Protein AF-A0A223KP55-F1 (afdb_monomer)

Foldseek 3Di:
DDPFFLFDPQAFDDDPDDLPPQFWKWKWFAALVQKIWIFTASDQFKTLGIGIDGLPPLVVQQVVVQDVLVDDRDGMHGLCSSCPPCSVVRVLTQIKMWGWDQDPNDTFIDIPQDPDTDDGSSVVSVVSNVSLVVLQVVLCVCCVVVCVLVVLVVLVCQLVVDPDLCVLVVCVVVLVVLVVNSSNSNYPPVSSSVSSSVSPVSNVVSVVSNVVVVD

Structure (mmCIF, N/CA/C/O backbone):
data_AF-A0A223KP55-F1
#
_entry.id   AF-A0A223KP55-F1
#
loop_
_atom_site.group_PDB
_atom_site.id
_atom_site.type_symbol
_atom_site.label_atom_id
_atom_site.label_alt_id
_atom_site.label_comp_id
_atom_site.label_asym_id
_atom_site.label_entity_id
_atom_site.label_seq_id
_atom_site.pdbx_PDB_ins_code
_atom_site.Cartn_x
_atom_site.Cartn_y
_atom_site.Cartn_z
_atom_site.occupancy
_atom_site.B_iso_or_equiv
_atom_site.auth_seq_id
_atom_site.auth_comp_id
_atom_site.auth_asym_id
_atom_site.auth_atom_id
_atom_site.pdbx_PDB_model_num
ATOM 1 N N . MET A 1 1 ? -14.899 -9.233 20.335 1.00 63.09 1 MET A N 1
ATOM 2 C CA . MET A 1 1 ? -14.061 -9.266 19.119 1.00 63.09 1 MET A CA 1
ATOM 3 C C . MET A 1 1 ? -14.943 -8.947 17.923 1.00 63.09 1 MET A C 1
ATOM 5 O O . MET A 1 1 ? -16.023 -9.517 17.844 1.00 63.09 1 MET A O 1
ATOM 9 N N . HIS A 1 2 ? -14.564 -8.004 17.059 1.00 75.00 2 HIS A N 1
ATOM 10 C CA . HIS A 1 2 ? -15.400 -7.651 15.906 1.00 75.00 2 HIS A CA 1
ATOM 11 C C . HIS A 1 2 ? -15.336 -8.768 14.847 1.00 75.00 2 HIS A C 1
ATOM 13 O O . HIS A 1 2 ? -14.230 -9.215 14.544 1.00 75.00 2 HIS A O 1
ATOM 19 N N . PRO A 1 3 ? -16.457 -9.182 14.226 1.00 83.19 3 PRO A N 1
ATOM 20 C CA . PRO A 1 3 ? -16.518 -10.344 13.323 1.00 83.19 3 PRO A CA 1
ATOM 21 C C . PRO A 1 3 ? -15.681 -10.245 12.037 1.00 83.19 3 PRO A C 1
ATOM 23 O O . PRO A 1 3 ? -15.632 -11.198 11.271 1.00 83.19 3 PRO A O 1
ATOM 26 N N . ILE A 1 4 ? -15.049 -9.100 11.770 1.00 90.25 4 ILE A N 1
ATOM 27 C CA . ILE A 1 4 ? -14.245 -8.870 10.556 1.00 90.25 4 ILE A CA 1
ATOM 28 C C . ILE A 1 4 ? -12.750 -8.738 10.857 1.00 90.25 4 ILE A C 1
ATOM 30 O O . ILE A 1 4 ? -11.972 -8.592 9.917 1.00 90.25 4 ILE A O 1
ATOM 34 N N . ASN A 1 5 ? -12.356 -8.737 12.139 1.00 93.12 5 ASN A N 1
ATOM 35 C CA . ASN A 1 5 ? -10.946 -8.736 12.498 1.00 93.12 5 ASN A CA 1
ATOM 36 C C . ASN A 1 5 ? -10.389 -10.144 12.282 1.00 93.12 5 ASN A C 1
ATOM 38 O O . ASN A 1 5 ? -10.830 -11.097 12.920 1.00 93.12 5 ASN A O 1
ATOM 42 N N . LEU A 1 6 ? -9.421 -10.250 11.382 1.00 95.44 6 LEU A N 1
ATOM 43 C CA . LEU A 1 6 ? -8.730 -11.484 11.048 1.00 95.44 6 LEU A CA 1
ATOM 44 C C . LEU A 1 6 ? -7.669 -11.850 12.092 1.00 95.44 6 LEU A C 1
ATOM 46 O O . LEU A 1 6 ? -7.275 -13.007 12.149 1.00 95.44 6 LEU A O 1
ATOM 50 N N . VAL A 1 7 ? -7.217 -10.906 12.927 1.00 95.62 7 VAL A N 1
ATOM 51 C CA . VAL A 1 7 ? -6.293 -11.193 14.039 1.00 95.62 7 VAL A CA 1
ATOM 52 C C . VAL A 1 7 ? -7.045 -11.948 15.121 1.00 95.62 7 VAL A C 1
ATOM 54 O O . VAL A 1 7 ? -7.954 -11.366 15.697 1.00 95.62 7 VAL A O 1
ATOM 57 N N . ASN A 1 8 ?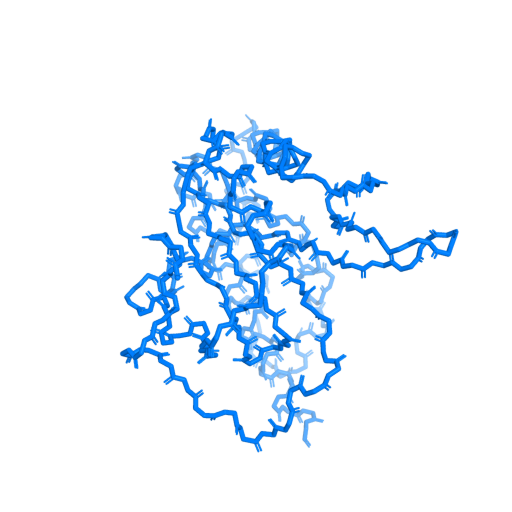 -6.667 -13.189 15.420 1.00 94.19 8 ASN A N 1
ATOM 58 C CA . ASN A 1 8 ? -7.363 -14.077 16.350 1.00 94.19 8 ASN A CA 1
ATOM 59 C C . ASN A 1 8 ? -6.403 -14.993 17.128 1.00 94.19 8 ASN A C 1
ATOM 61 O O . ASN A 1 8 ? -5.188 -14.882 17.000 1.00 94.19 8 ASN A O 1
ATOM 65 N N . GLU A 1 9 ? -6.953 -15.881 17.959 1.00 93.19 9 GLU A N 1
ATOM 66 C CA . GLU A 1 9 ? -6.173 -16.791 18.806 1.00 93.19 9 GLU A CA 1
ATOM 67 C C . GLU A 1 9 ? -5.287 -17.764 18.005 1.00 93.19 9 GLU A C 1
ATOM 69 O O . GLU A 1 9 ? -4.209 -18.128 18.470 1.00 93.19 9 GLU A O 1
ATOM 74 N N . GLU A 1 10 ? -5.690 -18.146 16.790 1.00 94.06 10 GLU A N 1
ATOM 75 C CA . GLU A 1 10 ? -4.948 -19.088 15.938 1.00 94.06 10 GLU A CA 1
ATOM 76 C C . GLU A 1 10 ? -3.716 -18.449 15.283 1.00 94.06 10 GLU A C 1
ATOM 78 O O . GLU A 1 10 ? -2.740 -19.137 14.988 1.00 94.06 10 GLU A O 1
ATOM 83 N N . ASN A 1 11 ? -3.755 -17.135 15.045 1.00 95.00 11 ASN A N 1
ATOM 84 C CA . ASN A 1 11 ? -2.673 -16.384 14.401 1.00 95.00 11 ASN A CA 1
ATOM 85 C C . ASN A 1 11 ? -2.029 -15.335 15.315 1.00 95.00 11 ASN A C 1
ATOM 87 O O . ASN A 1 11 ? -1.333 -14.438 14.832 1.00 95.00 11 ASN A O 1
ATOM 91 N N . GLN A 1 12 ? -2.252 -15.430 16.625 1.00 95.50 12 GLN A N 1
ATOM 92 C CA . GLN A 1 12 ? -1.602 -14.553 17.588 1.00 95.50 12 GLN A CA 1
ATOM 93 C C . GLN A 1 12 ? -0.108 -14.879 17.723 1.00 95.50 12 GLN A C 1
ATOM 95 O O . GLN A 1 12 ? 0.325 -16.028 17.618 1.00 95.50 12 GLN A O 1
ATOM 100 N N . VAL A 1 13 ? 0.679 -13.860 18.053 1.00 95.31 13 VAL A N 1
ATOM 101 C CA . VAL A 1 13 ? 2.087 -13.988 18.432 1.00 95.31 13 VAL A CA 1
ATOM 102 C C . VAL A 1 13 ? 2.335 -13.392 19.800 1.00 95.31 13 VAL A C 1
ATOM 104 O O . VAL A 1 13 ? 1.720 -12.402 20.190 1.00 95.31 13 VAL A O 1
ATOM 107 N N . THR A 1 14 ? 3.327 -13.938 20.494 1.00 94.19 14 THR A N 1
ATOM 108 C CA . THR A 1 14 ? 3.912 -13.294 21.668 1.00 94.19 14 THR A CA 1
ATOM 109 C C . THR A 1 14 ? 4.984 -12.297 21.215 1.00 94.19 14 THR A C 1
ATOM 111 O O . THR A 1 14 ? 5.955 -12.707 20.571 1.00 94.19 14 THR A O 1
ATOM 114 N N . PRO A 1 15 ? 4.847 -10.994 21.522 1.00 93.38 15 PRO A N 1
ATOM 115 C CA . PRO A 1 15 ? 5.885 -10.019 21.221 1.00 93.38 15 PRO A CA 1
ATOM 116 C C . PRO A 1 15 ? 7.198 -10.350 21.936 1.00 93.38 15 PRO A C 1
ATOM 118 O O . PRO A 1 15 ? 7.194 -10.723 23.107 1.00 93.38 15 PRO A O 1
ATOM 121 N N . ASN A 1 16 ? 8.331 -10.176 21.254 1.00 93.38 16 ASN A N 1
ATOM 122 C CA . ASN A 1 16 ? 9.657 -10.375 21.853 1.00 93.38 16 ASN A CA 1
ATOM 123 C C . ASN A 1 16 ? 10.187 -9.120 22.576 1.00 93.38 16 ASN A C 1
ATOM 125 O O . ASN A 1 16 ? 11.274 -9.149 23.148 1.00 93.38 16 ASN A O 1
ATOM 129 N N . TYR A 1 17 ? 9.424 -8.026 22.561 1.00 92.31 17 TYR A N 1
ATOM 130 C CA . TYR A 1 17 ? 9.665 -6.805 23.324 1.00 92.31 17 TYR A CA 1
ATOM 131 C C . TYR A 1 17 ? 8.340 -6.177 23.768 1.00 92.31 17 TYR A C 1
ATOM 133 O O . TYR A 1 17 ? 7.272 -6.494 23.243 1.00 92.31 17 TYR A O 1
ATOM 141 N N . ARG A 1 18 ? 8.404 -5.264 24.745 1.00 90.06 18 ARG A N 1
ATOM 142 C CA . ARG A 1 18 ? 7.220 -4.559 25.255 1.00 90.06 18 ARG A CA 1
ATOM 143 C C . ARG A 1 18 ? 6.633 -3.627 24.195 1.00 90.06 18 ARG A C 1
ATOM 145 O O . ARG A 1 18 ? 7.360 -2.864 23.561 1.00 90.06 18 ARG A O 1
ATOM 152 N N . LEU A 1 19 ? 5.312 -3.669 24.044 1.00 87.62 19 LEU A N 1
ATOM 153 C CA . LEU A 1 19 ? 4.552 -2.812 23.123 1.00 87.62 19 LEU A CA 1
ATOM 154 C C . LEU A 1 19 ? 3.891 -1.620 23.829 1.00 87.62 19 LEU A C 1
ATOM 156 O O . LEU A 1 19 ? 3.112 -0.889 23.218 1.00 87.62 19 LEU A O 1
ATOM 160 N N . ASP A 1 20 ? 4.205 -1.422 25.108 1.00 80.19 20 ASP A N 1
ATOM 161 C CA . ASP A 1 20 ? 3.615 -0.378 25.938 1.00 80.19 20 ASP A CA 1
ATOM 162 C C . ASP A 1 20 ? 3.884 1.016 25.351 1.00 80.19 20 ASP A C 1
ATOM 164 O O . ASP A 1 20 ? 5.005 1.342 24.960 1.00 80.19 20 ASP A O 1
ATOM 168 N N . GLY A 1 21 ? 2.840 1.846 25.289 1.00 73.69 21 GLY A N 1
ATOM 169 C CA . GLY A 1 21 ? 2.937 3.232 24.823 1.00 73.69 21 GLY A CA 1
ATOM 170 C C . GLY A 1 21 ? 3.068 3.414 23.308 1.00 73.69 21 GLY A C 1
ATOM 171 O O . GLY A 1 21 ? 3.179 4.553 22.858 1.00 73.69 21 GLY A O 1
ATOM 172 N N . LYS A 1 22 ? 3.033 2.342 22.503 1.00 81.38 22 LYS A N 1
ATOM 173 C CA . LYS A 1 22 ? 3.011 2.480 21.041 1.00 81.38 22 LYS A CA 1
ATOM 174 C C . LYS A 1 22 ? 1.651 2.978 20.566 1.00 81.38 22 LYS A C 1
ATOM 176 O O . LYS A 1 22 ? 0.621 2.357 20.830 1.00 81.38 22 LYS A O 1
ATOM 181 N N . GLU A 1 23 ? 1.656 4.092 19.841 1.00 85.31 23 GLU A N 1
ATOM 182 C CA . GLU A 1 23 ? 0.458 4.584 19.171 1.00 85.31 23 GLU A CA 1
ATOM 183 C C . GLU A 1 23 ? 0.187 3.777 17.903 1.00 85.31 23 GLU A C 1
ATOM 185 O O . GLU A 1 23 ? 1.070 3.557 17.073 1.00 85.31 23 GLU A O 1
ATOM 190 N N . MET A 1 24 ? -1.063 3.351 17.749 1.00 91.06 24 MET A N 1
ATOM 191 C CA . MET A 1 24 ? -1.502 2.642 16.560 1.00 91.06 24 MET A CA 1
ATOM 192 C C . MET A 1 24 ? -1.553 3.580 15.350 1.00 91.06 24 MET A C 1
ATOM 194 O O . MET A 1 24 ? -2.047 4.708 15.426 1.00 91.06 24 MET A O 1
ATOM 198 N N . TYR A 1 25 ? -1.104 3.071 14.211 1.00 93.94 25 TYR A N 1
ATOM 199 C CA . TYR A 1 25 ? -1.309 3.666 12.895 1.00 93.94 25 TYR A CA 1
ATOM 200 C C . TYR A 1 25 ? -1.955 2.634 11.970 1.00 93.94 25 TYR A C 1
ATOM 202 O O . TYR A 1 25 ? -1.969 1.440 12.270 1.00 93.94 25 TYR A O 1
ATOM 210 N N . PHE A 1 26 ? -2.486 3.080 10.837 1.00 95.88 26 PHE A N 1
ATOM 211 C CA . PHE A 1 26 ? -3.079 2.199 9.842 1.00 95.88 26 PHE A CA 1
ATOM 212 C C . PHE A 1 26 ? -2.281 2.223 8.550 1.00 95.88 26 PHE A C 1
ATOM 214 O O . PHE A 1 26 ? -2.041 3.294 7.995 1.00 95.88 26 PHE A O 1
ATOM 221 N N . ASP A 1 27 ? -1.923 1.046 8.051 1.00 97.62 27 ASP A N 1
ATOM 222 C CA . ASP A 1 27 ? -1.574 0.875 6.643 1.00 97.62 27 ASP A CA 1
ATOM 223 C C . ASP A 1 27 ? -2.833 0.382 5.923 1.00 97.62 27 ASP A C 1
ATOM 225 O O . ASP A 1 27 ? -3.398 -0.655 6.282 1.00 97.62 27 ASP A O 1
ATOM 229 N N . VAL A 1 28 ? -3.292 1.146 4.932 1.00 98.06 28 VAL A N 1
ATOM 230 C CA . VAL A 1 28 ? -4.501 0.846 4.164 1.00 98.06 28 VAL A CA 1
ATOM 231 C C . VAL A 1 28 ? -4.105 0.510 2.735 1.00 98.06 28 VAL A C 1
ATOM 233 O O . VAL A 1 28 ? -3.653 1.370 1.980 1.00 98.06 28 VAL A O 1
ATOM 236 N N . TYR A 1 29 ? -4.260 -0.760 2.381 1.00 98.56 29 TYR A N 1
ATOM 237 C CA . TYR A 1 29 ? -3.960 -1.301 1.064 1.00 98.56 29 TYR A CA 1
ATOM 238 C C . TYR A 1 29 ? -5.231 -1.327 0.222 1.00 98.56 29 TYR A C 1
ATOM 240 O O . TYR A 1 29 ? -6.269 -1.779 0.697 1.00 98.56 29 TYR A O 1
ATOM 248 N N . VAL A 1 30 ? -5.147 -0.893 -1.030 1.00 98.38 30 VAL A N 1
ATOM 249 C CA . VAL A 1 30 ? -6.253 -0.874 -1.988 1.00 98.38 30 VAL A CA 1
ATOM 250 C C . VAL A 1 30 ? -5.863 -1.610 -3.269 1.00 98.38 30 VAL A C 1
ATOM 252 O O . VAL A 1 30 ? -4.802 -1.363 -3.856 1.00 98.38 30 VAL A O 1
ATOM 255 N N . SER A 1 31 ? -6.716 -2.543 -3.685 1.00 98.19 31 SER A N 1
ATOM 256 C CA . SER A 1 31 ? -6.506 -3.385 -4.864 1.00 98.19 31 SER A CA 1
ATOM 257 C C . SER A 1 31 ? -7.067 -2.728 -6.135 1.00 98.19 31 SER A C 1
ATOM 259 O O . SER A 1 31 ? -7.976 -1.893 -6.052 1.00 98.19 31 SER A O 1
ATOM 261 N N . PRO A 1 32 ? -6.583 -3.095 -7.339 1.00 97.25 32 PRO A N 1
ATOM 262 C CA . PRO A 1 32 ? -7.200 -2.657 -8.596 1.00 97.25 32 PRO A CA 1
ATOM 263 C C . PRO A 1 32 ? -8.677 -3.078 -8.701 1.00 97.25 32 PRO A C 1
ATOM 265 O O . PRO A 1 32 ? -9.473 -2.352 -9.304 1.00 97.25 32 PRO A O 1
ATOM 268 N N . ASP A 1 33 ? -9.039 -4.184 -8.049 1.00 97.12 33 ASP A N 1
ATOM 269 C CA . ASP A 1 33 ? -10.375 -4.786 -8.014 1.00 97.12 33 ASP A CA 1
ATOM 270 C C . ASP A 1 33 ? -11.268 -4.220 -6.894 1.00 97.12 33 ASP A C 1
ATOM 272 O O . ASP A 1 33 ? -12.358 -4.728 -6.637 1.00 97.12 33 ASP A O 1
ATOM 276 N N . LYS A 1 34 ? -10.855 -3.091 -6.293 1.00 97.81 34 LYS A N 1
ATOM 277 C CA . LYS A 1 34 ? -11.599 -2.321 -5.278 1.00 97.81 34 LYS A CA 1
ATOM 278 C C . LYS A 1 34 ? -11.698 -3.016 -3.923 1.00 97.81 34 LYS A C 1
ATOM 280 O O . LYS A 1 34 ? -12.561 -2.652 -3.122 1.00 97.81 34 LYS A O 1
ATOM 285 N N . GLU A 1 35 ? -10.830 -3.972 -3.637 1.00 98.31 35 GLU A N 1
ATOM 286 C CA . GLU A 1 35 ? -10.683 -4.508 -2.288 1.00 98.31 35 GLU A CA 1
ATOM 287 C C . GLU A 1 35 ? -9.843 -3.564 -1.432 1.00 98.31 35 GLU A C 1
ATOM 289 O O . GLU A 1 35 ? -9.008 -2.808 -1.936 1.00 98.31 35 GLU A O 1
ATOM 294 N N . VAL A 1 36 ? -10.089 -3.596 -0.126 1.00 98.31 36 VAL A N 1
ATOM 295 C CA . VAL A 1 36 ? -9.365 -2.801 0.866 1.00 98.31 36 VAL A CA 1
ATOM 296 C C . VAL A 1 36 ? -8.901 -3.725 1.971 1.00 98.31 36 VAL A C 1
ATOM 298 O O . VAL A 1 36 ? -9.722 -4.419 2.560 1.00 98.31 36 VAL A O 1
ATOM 301 N N . CYS A 1 37 ? -7.612 -3.698 2.293 1.00 98.44 37 CYS A N 1
ATOM 302 C CA . CYS A 1 37 ? -7.068 -4.338 3.482 1.00 98.44 37 CYS A CA 1
ATOM 303 C C . CYS A 1 37 ? -6.587 -3.258 4.453 1.00 98.44 37 CYS A C 1
ATOM 305 O O . CYS A 1 37 ? -5.704 -2.465 4.127 1.00 98.44 37 CYS A O 1
ATOM 307 N N . VAL A 1 38 ? -7.183 -3.218 5.644 1.00 97.94 38 VAL A N 1
ATOM 308 C CA . VAL A 1 38 ? -6.800 -2.293 6.719 1.00 97.94 38 VAL A CA 1
ATOM 309 C C . VAL A 1 38 ? -5.976 -3.054 7.743 1.00 97.94 38 VAL A C 1
ATOM 311 O O . VAL A 1 38 ? -6.472 -4.008 8.345 1.00 97.94 38 VAL A O 1
ATOM 314 N N . LEU A 1 39 ? -4.740 -2.610 7.970 1.00 97.62 39 LEU A N 1
ATOM 315 C CA . LEU A 1 39 ? -3.871 -3.121 9.026 1.00 97.62 39 LEU A CA 1
ATOM 316 C C . LEU A 1 39 ? -3.725 -2.070 10.126 1.00 97.62 39 LEU A C 1
ATOM 318 O O . LEU A 1 39 ? -3.143 -1.019 9.879 1.00 97.62 39 LEU A O 1
ATOM 322 N N . GLY A 1 40 ? -4.212 -2.355 11.335 1.00 95.88 40 GLY A N 1
ATOM 323 C CA . GLY A 1 40 ? -3.963 -1.535 12.526 1.00 95.88 40 GLY A CA 1
ATOM 324 C C . GLY A 1 40 ? -2.667 -1.977 13.194 1.00 95.88 40 GLY A C 1
ATOM 325 O O . GLY A 1 40 ? -2.632 -2.998 13.885 1.00 95.88 40 GLY A O 1
ATOM 326 N N . LYS A 1 41 ? -1.589 -1.239 12.940 1.00 95.62 41 LYS A N 1
ATOM 327 C CA . LYS A 1 41 ? -0.214 -1.595 13.298 1.00 95.62 41 LYS A CA 1
ATOM 328 C C . LYS A 1 41 ? 0.261 -0.819 14.520 1.00 95.62 41 LYS A C 1
ATOM 330 O O . LYS A 1 41 ? -0.035 0.364 14.662 1.00 95.62 41 LYS A O 1
ATOM 335 N N . LEU A 1 42 ? 1.036 -1.485 15.373 1.00 93.69 42 LEU A N 1
ATOM 336 C CA . LEU A 1 42 ? 1.720 -0.864 16.514 1.00 93.69 42 LEU A CA 1
ATOM 337 C C . LEU A 1 42 ? 3.149 -0.443 16.144 1.00 93.69 42 LEU A C 1
ATOM 339 O O . LEU A 1 42 ? 3.663 0.554 16.640 1.00 93.69 42 LEU A O 1
ATOM 343 N N . ASP A 1 43 ? 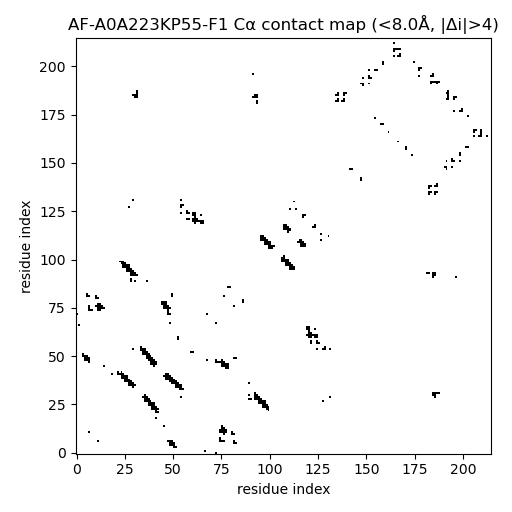3.798 -1.195 15.255 1.00 92.62 43 ASP A N 1
ATOM 344 C CA . ASP A 1 43 ? 5.124 -0.906 14.704 1.00 92.62 43 ASP A CA 1
ATOM 345 C C . ASP A 1 43 ? 5.327 -1.664 13.380 1.00 92.62 43 ASP A C 1
ATOM 347 O O . ASP A 1 43 ? 4.360 -1.991 12.693 1.00 92.62 43 ASP A O 1
ATOM 351 N N . THR A 1 44 ? 6.572 -1.888 12.954 1.00 90.62 44 THR A N 1
ATOM 352 C CA . THR A 1 44 ? 6.888 -2.613 11.716 1.00 90.62 44 THR A CA 1
ATOM 353 C C . THR A 1 44 ? 6.592 -4.110 11.784 1.00 90.62 44 THR A C 1
ATOM 355 O O . THR A 1 44 ? 6.351 -4.707 10.737 1.00 90.62 44 THR A O 1
ATOM 358 N N . ASN A 1 45 ? 6.592 -4.702 12.978 1.00 93.94 45 ASN A N 1
ATOM 359 C CA . ASN A 1 45 ? 6.550 -6.144 13.217 1.00 93.94 45 ASN A CA 1
ATOM 360 C C . ASN A 1 45 ? 5.183 -6.607 13.728 1.00 93.94 45 ASN A C 1
ATOM 362 O O . ASN A 1 45 ? 4.774 -7.727 13.429 1.00 93.94 45 ASN A O 1
ATOM 366 N N . TYR A 1 46 ? 4.495 -5.759 14.492 1.00 95.62 46 TYR A N 1
ATOM 367 C CA . TYR A 1 46 ? 3.293 -6.124 15.225 1.00 95.62 46 TYR A CA 1
ATOM 368 C C . TYR A 1 46 ? 2.075 -5.303 14.809 1.00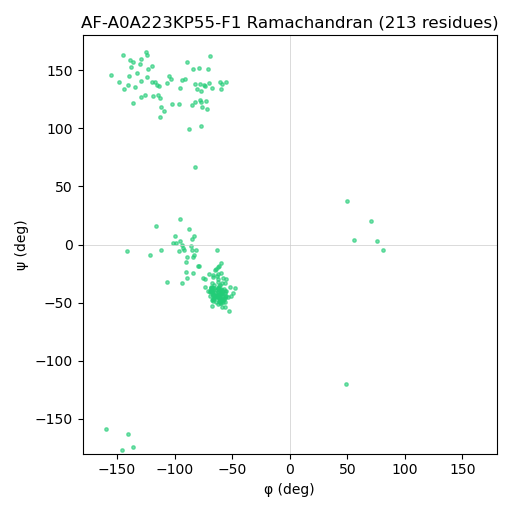 95.62 46 TYR A C 1
ATOM 370 O O . TYR A 1 46 ? 2.131 -4.085 14.607 1.00 95.62 46 TYR A O 1
ATOM 378 N N . LEU A 1 47 ? 0.947 -5.999 14.721 1.00 96.25 47 LEU A N 1
ATOM 379 C CA . LEU A 1 47 ? -0.369 -5.443 14.441 1.00 96.25 47 LEU A CA 1
ATOM 380 C C . LEU A 1 47 ? -1.414 -6.053 15.368 1.00 96.25 47 LEU A C 1
ATOM 382 O O . LEU A 1 47 ? -1.229 -7.147 15.896 1.00 96.25 47 LEU A O 1
ATOM 386 N N . VAL A 1 48 ? -2.515 -5.337 15.549 1.00 95.00 48 VAL A N 1
ATOM 387 C CA . VAL A 1 48 ? -3.646 -5.751 16.396 1.00 95.00 48 VAL A CA 1
ATOM 388 C C . VAL A 1 48 ? -4.957 -5.841 15.622 1.00 95.00 48 VAL A C 1
ATOM 390 O O . VAL A 1 48 ? -5.965 -6.339 16.126 1.00 95.00 48 VAL A O 1
ATOM 393 N N . TRP A 1 49 ? -4.941 -5.371 14.376 1.00 96.25 49 TRP A N 1
ATOM 394 C CA . TRP A 1 49 ? -6.088 -5.410 13.494 1.00 96.25 49 TRP A CA 1
ATOM 395 C C . TRP A 1 49 ? -5.684 -5.759 12.070 1.00 96.25 49 TRP A C 1
ATOM 397 O O . TRP A 1 49 ? -4.721 -5.206 11.536 1.00 96.25 49 TRP A O 1
ATOM 407 N N . CYS A 1 50 ? -6.470 -6.625 11.444 1.00 97.25 50 CYS A N 1
ATOM 408 C CA . CYS A 1 50 ? -6.436 -6.885 10.016 1.00 97.25 50 CYS A CA 1
ATOM 409 C C . CYS A 1 50 ? -7.863 -7.149 9.545 1.00 97.25 50 CYS A C 1
ATOM 411 O O . CYS A 1 50 ? -8.591 -7.905 10.179 1.00 97.25 50 CYS A O 1
ATOM 413 N N . SER A 1 51 ? -8.280 -6.546 8.442 1.00 97.00 51 SER A N 1
ATOM 414 C CA . SER A 1 51 ? -9.612 -6.781 7.883 1.00 97.00 51 SER A CA 1
ATOM 415 C C . SER A 1 51 ? -9.623 -6.491 6.398 1.00 97.00 51 SER A C 1
ATOM 417 O O . SER A 1 51 ? -8.978 -5.532 5.971 1.00 97.00 51 SER A O 1
ATOM 419 N N . ILE A 1 52 ? -10.420 -7.254 5.652 1.00 97.25 52 ILE A N 1
ATOM 420 C CA . ILE A 1 52 ? -10.582 -7.081 4.210 1.00 97.25 52 ILE A CA 1
ATOM 421 C C . ILE A 1 52 ? -12.041 -6.747 3.887 1.00 97.25 52 ILE A C 1
ATOM 423 O O . ILE A 1 52 ? -12.981 -7.410 4.340 1.00 97.25 52 ILE A O 1
ATOM 427 N N . THR A 1 53 ? -12.230 -5.664 3.145 1.00 97.25 53 THR A N 1
ATOM 428 C CA . THR A 1 53 ? -13.523 -5.106 2.735 1.00 97.25 53 THR A CA 1
ATOM 429 C C . THR A 1 53 ? -13.432 -4.612 1.287 1.00 97.25 53 THR A C 1
ATOM 431 O O . THR A 1 53 ? -12.525 -4.993 0.550 1.00 97.25 53 THR A O 1
ATOM 434 N N . THR A 1 54 ? -14.374 -3.770 0.854 1.00 97.50 54 THR A N 1
ATOM 435 C CA . THR A 1 54 ? -14.321 -3.113 -0.457 1.00 97.50 54 THR A CA 1
ATOM 436 C C . THR A 1 54 ? -14.289 -1.595 -0.301 1.00 97.50 54 THR A C 1
ATOM 438 O O . THR A 1 54 ? -14.796 -1.050 0.683 1.00 97.50 54 THR A O 1
ATOM 441 N N . VAL A 1 55 ? -13.718 -0.894 -1.284 1.00 97.12 55 VAL A N 1
ATOM 442 C CA . VAL A 1 55 ? -13.564 0.573 -1.301 1.00 97.12 55 VAL A CA 1
ATOM 443 C C . VAL A 1 55 ? -14.914 1.269 -1.120 1.00 97.12 55 VAL A C 1
ATOM 445 O O . VAL A 1 55 ? -15.030 2.253 -0.391 1.00 97.12 55 VAL A O 1
ATOM 448 N N . PHE A 1 56 ? -15.954 0.736 -1.760 1.00 95.94 56 PHE A N 1
ATOM 449 C CA . PHE A 1 56 ? -17.269 1.370 -1.828 1.00 95.94 56 PHE A CA 1
ATOM 450 C C . PHE A 1 56 ? -18.242 0.917 -0.732 1.00 95.94 56 PHE A C 1
ATOM 452 O O . PHE A 1 56 ? -19.346 1.451 -0.651 1.00 95.94 56 PHE A O 1
ATOM 459 N N . ASP A 1 57 ? -17.834 0.014 0.165 1.00 96.25 57 ASP A N 1
ATOM 460 C CA . ASP A 1 57 ? -18.612 -0.323 1.361 1.00 96.25 57 ASP A CA 1
ATOM 461 C C . ASP A 1 57 ? -18.360 0.699 2.484 1.00 96.25 57 ASP A C 1
ATOM 463 O O . ASP A 1 57 ? -17.747 0.420 3.518 1.00 96.25 57 ASP A O 1
ATOM 467 N N . ALA A 1 58 ? -18.814 1.935 2.247 1.00 94.50 58 ALA A N 1
ATOM 468 C CA . ALA A 1 58 ? -18.590 3.071 3.142 1.00 94.50 58 ALA A CA 1
ATOM 469 C C . ALA A 1 58 ? -19.088 2.796 4.565 1.00 94.50 58 ALA A C 1
ATOM 471 O O . ALA A 1 58 ? -18.431 3.161 5.536 1.00 94.50 58 ALA A O 1
ATOM 472 N N . LYS A 1 59 ? -20.244 2.130 4.687 1.00 95.69 59 LYS A N 1
ATOM 473 C CA . LYS A 1 59 ? -20.873 1.834 5.975 1.00 95.69 59 LYS A CA 1
ATOM 474 C C . LYS A 1 59 ? -20.036 0.844 6.780 1.00 95.69 59 LYS A C 1
ATOM 476 O O . LYS A 1 59 ? -19.777 1.094 7.956 1.00 95.69 59 LYS A O 1
ATOM 481 N N . LYS A 1 60 ? -19.590 -0.254 6.158 1.00 95.25 60 LYS A N 1
ATOM 482 C CA . LYS A 1 60 ? -18.741 -1.245 6.829 1.00 95.25 60 LYS A CA 1
ATOM 483 C C . LYS A 1 60 ? -17.396 -0.643 7.212 1.00 95.25 60 LYS A C 1
ATOM 485 O O . LYS A 1 60 ? -16.988 -0.792 8.361 1.00 95.25 60 LYS A O 1
ATOM 490 N N . ASN A 1 61 ? -16.760 0.091 6.295 1.00 95.81 61 ASN A N 1
ATOM 491 C CA . ASN A 1 61 ? -15.487 0.766 6.553 1.00 95.81 61 ASN A CA 1
ATOM 492 C C . ASN A 1 61 ? -15.613 1.783 7.694 1.00 95.81 61 ASN A C 1
ATOM 494 O O . ASN A 1 61 ? -14.767 1.796 8.581 1.00 95.81 61 ASN A O 1
ATOM 498 N N . ALA A 1 62 ? -16.689 2.573 7.735 1.00 95.50 62 ALA A N 1
ATOM 499 C CA . ALA A 1 62 ? -16.919 3.513 8.826 1.00 95.50 62 ALA A CA 1
ATOM 500 C C . ALA A 1 62 ? -17.068 2.799 10.174 1.00 95.50 62 ALA A C 1
ATOM 502 O O . ALA A 1 62 ? -16.313 3.087 11.097 1.00 95.50 62 ALA A O 1
ATOM 503 N N . SER A 1 63 ? -17.950 1.793 10.248 1.00 94.00 63 SER A N 1
ATOM 504 C CA . SER A 1 63 ? -18.166 1.034 11.489 1.00 94.00 63 SER A CA 1
ATOM 505 C C . SER A 1 63 ? -16.897 0.353 12.005 1.00 94.00 63 SER A C 1
ATOM 507 O O . SER A 1 63 ? -16.686 0.250 13.210 1.00 94.00 63 SER A O 1
ATOM 509 N N . LEU A 1 64 ? -16.032 -0.082 11.085 1.00 93.56 64 LEU A N 1
ATOM 510 C CA . LEU A 1 64 ? -14.744 -0.680 11.393 1.00 93.56 64 LEU A CA 1
ATOM 511 C C . LEU A 1 64 ? -13.821 0.327 12.076 1.00 93.56 64 LEU A C 1
ATOM 513 O O . LEU A 1 64 ? -13.257 0.009 13.116 1.00 93.56 64 LEU A O 1
ATOM 517 N N . PHE A 1 65 ? -13.673 1.533 11.526 1.00 93.62 65 PHE A N 1
ATOM 518 C CA . PHE A 1 65 ? -12.790 2.534 12.122 1.00 93.62 65 PHE A CA 1
ATOM 519 C C . PHE A 1 65 ? -13.332 3.052 13.449 1.00 93.62 65 PHE A C 1
ATOM 521 O O . PHE A 1 65 ? -12.553 3.155 14.392 1.00 93.62 65 PHE A O 1
ATOM 528 N N . ASP A 1 66 ? -14.644 3.289 13.550 1.00 92.81 66 ASP A N 1
ATOM 529 C CA . ASP A 1 66 ? -15.284 3.650 14.821 1.00 92.81 66 ASP A CA 1
ATOM 530 C C . ASP A 1 66 ? -14.993 2.580 15.887 1.00 92.81 66 ASP A C 1
ATOM 532 O O . ASP A 1 66 ? -14.522 2.887 16.981 1.00 92.81 66 ASP A O 1
ATOM 536 N N . PHE A 1 67 ? -15.141 1.296 15.535 1.00 91.62 67 PHE A N 1
ATOM 537 C CA . PHE A 1 67 ? -14.808 0.205 16.447 1.00 91.62 67 PHE A CA 1
ATOM 538 C C . PHE A 1 67 ? -13.332 0.223 16.864 1.00 91.62 67 PHE A C 1
ATOM 540 O O . PHE A 1 67 ? -13.038 0.134 18.054 1.00 91.62 67 PHE A O 1
ATOM 547 N N . ILE A 1 68 ? -12.395 0.314 15.917 1.00 90.81 68 ILE A N 1
ATOM 548 C CA . ILE A 1 68 ? -10.959 0.221 16.224 1.00 90.81 68 ILE A CA 1
ATOM 549 C C . ILE A 1 68 ? -10.477 1.403 17.076 1.00 90.81 68 ILE A C 1
ATOM 551 O O . ILE A 1 68 ? -9.596 1.230 17.916 1.00 90.81 68 ILE A O 1
ATOM 555 N N . ILE A 1 69 ? -11.029 2.599 16.864 1.00 86.69 69 ILE A N 1
ATOM 556 C CA . ILE A 1 69 ? -10.641 3.804 17.607 1.00 86.69 69 ILE A CA 1
ATOM 557 C C . ILE A 1 69 ? -11.088 3.714 19.068 1.00 86.69 69 ILE A C 1
ATOM 559 O O . ILE A 1 69 ? -10.320 4.086 19.958 1.00 86.69 69 ILE A O 1
ATOM 563 N N . ASP A 1 70 ? -12.285 3.179 19.308 1.00 84.19 70 ASP A N 1
ATOM 564 C CA . ASP A 1 70 ? -12.897 3.147 20.639 1.00 84.19 70 ASP A CA 1
ATOM 565 C C . ASP A 1 70 ? -12.545 1.891 21.449 1.00 84.19 70 ASP A C 1
ATOM 567 O O . ASP A 1 70 ? -12.747 1.851 22.665 1.00 84.19 70 ASP A O 1
ATOM 571 N N . ASN A 1 71 ? -12.012 0.846 20.806 1.00 82.25 71 ASN A N 1
ATOM 572 C CA . ASN A 1 71 ? -11.791 -0.449 21.444 1.00 82.25 71 ASN A CA 1
ATOM 573 C C . ASN A 1 71 ? -10.313 -0.831 21.514 1.00 82.25 71 ASN A C 1
ATOM 575 O O . ASN A 1 71 ? -9.550 -0.721 20.555 1.00 82.25 71 ASN A O 1
ATOM 579 N N . LYS A 1 72 ? -9.920 -1.410 22.653 1.00 79.12 72 LYS A N 1
ATOM 580 C CA . LYS A 1 72 ? -8.627 -2.087 22.776 1.00 79.12 72 LYS A CA 1
ATOM 581 C C . LYS A 1 72 ? -8.706 -3.461 22.118 1.00 79.12 72 LYS A C 1
ATOM 583 O O . LYS A 1 72 ? -9.547 -4.284 22.474 1.00 79.12 72 LYS A O 1
ATOM 588 N N . CYS A 1 73 ? -7.806 -3.715 21.178 1.00 82.06 73 CYS A N 1
ATOM 589 C CA . CYS A 1 73 ? -7.652 -5.029 20.566 1.00 82.06 73 CYS A CA 1
ATOM 590 C C . CYS A 1 73 ? -6.821 -5.942 21.481 1.00 82.06 73 CYS A C 1
ATOM 592 O O . CYS A 1 73 ? -5.807 -5.520 22.032 1.00 82.06 73 CYS A O 1
ATOM 594 N N . SER A 1 74 ? -7.285 -7.178 21.672 1.00 81.69 74 SER A N 1
ATOM 595 C CA . SER A 1 74 ? -6.751 -8.107 22.682 1.00 81.69 74 SER A CA 1
ATOM 596 C C . SER A 1 74 ? -5.597 -8.967 22.172 1.00 81.69 74 SER A C 1
ATOM 598 O O . SER A 1 74 ? -4.741 -9.371 22.951 1.00 81.69 74 SER A O 1
ATOM 600 N N . PHE A 1 75 ? -5.586 -9.251 20.871 1.00 91.81 75 PHE A N 1
ATOM 601 C CA . PHE A 1 75 ? -4.603 -10.113 20.230 1.00 91.81 75 PHE A CA 1
ATOM 602 C C . PHE A 1 75 ? -3.598 -9.284 19.435 1.00 91.81 75 PHE A C 1
ATOM 604 O O . PHE A 1 75 ? -3.947 -8.266 18.834 1.00 91.81 75 PHE A O 1
ATOM 611 N N . VAL A 1 76 ? -2.354 -9.756 19.419 1.00 94.44 76 VAL A N 1
ATOM 612 C CA . VAL A 1 76 ? -1.266 -9.207 18.609 1.00 94.44 76 VAL A CA 1
ATOM 613 C C . VAL A 1 76 ? -0.853 -10.274 17.604 1.00 94.44 76 VAL A C 1
ATOM 615 O O . VAL A 1 76 ? -0.724 -11.436 17.967 1.00 94.44 76 VAL A O 1
ATOM 618 N N . SER A 1 77 ? -0.627 -9.887 16.355 1.00 96.81 77 SER A N 1
ATOM 619 C CA . SER A 1 77 ? -0.113 -10.750 15.287 1.00 96.81 77 SER A CA 1
ATOM 620 C C . SER A 1 77 ? 0.961 -10.007 14.480 1.00 96.81 77 SER A C 1
ATOM 622 O O . SER A 1 77 ? 1.360 -8.891 14.823 1.00 96.81 77 SER A O 1
ATOM 624 N N . ASN A 1 78 ? 1.439 -10.622 13.403 1.00 96.50 78 ASN A N 1
ATOM 625 C CA . ASN A 1 78 ? 2.255 -9.992 12.370 1.00 96.50 78 ASN A CA 1
ATOM 626 C C . ASN A 1 78 ? 1.596 -10.172 10.994 1.00 96.50 78 ASN A C 1
ATOM 628 O O . ASN A 1 78 ? 0.726 -11.024 10.814 1.00 96.50 78 ASN A O 1
ATOM 632 N N . GLU A 1 79 ? 2.016 -9.371 10.009 1.00 96.75 79 GLU A N 1
ATOM 633 C CA . GLU A 1 79 ? 1.391 -9.360 8.677 1.00 96.75 79 GLU A CA 1
ATOM 634 C C . GLU A 1 79 ? 1.372 -10.742 8.009 1.00 96.75 79 GLU A C 1
ATOM 636 O O . GLU A 1 79 ? 0.368 -11.121 7.413 1.00 9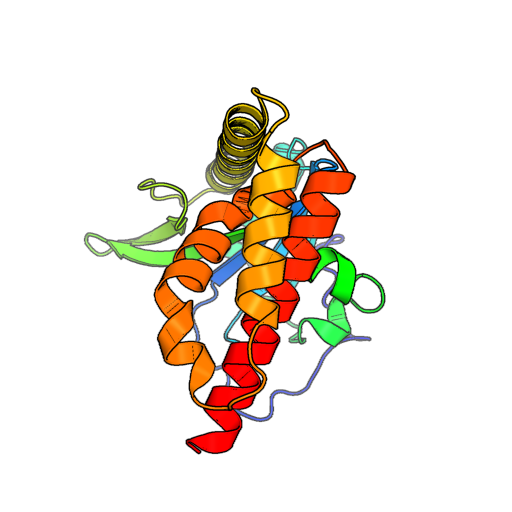6.75 79 GLU A O 1
ATOM 641 N N . HIS A 1 80 ? 2.468 -11.499 8.111 1.00 96.19 80 HIS A N 1
ATOM 642 C CA . HIS A 1 80 ? 2.595 -12.799 7.456 1.00 96.19 80 HIS A CA 1
ATOM 643 C C . HIS A 1 80 ? 1.628 -13.829 8.051 1.00 96.19 80 HIS A C 1
ATOM 645 O O . HIS A 1 80 ? 0.979 -14.565 7.311 1.00 96.19 80 HIS A O 1
ATOM 651 N N . GLN A 1 81 ? 1.509 -13.875 9.380 1.00 96.44 81 GLN A N 1
ATOM 652 C CA . GLN A 1 81 ? 0.605 -14.809 10.047 1.00 96.44 81 GLN A CA 1
ATOM 653 C C . GLN A 1 81 ? -0.866 -14.474 9.810 1.00 96.44 81 GLN A C 1
ATOM 655 O O . GLN A 1 81 ? -1.639 -15.377 9.502 1.00 96.44 81 GLN A O 1
ATOM 660 N N . VAL A 1 82 ? -1.253 -13.198 9.912 1.00 96.88 82 VAL A N 1
ATOM 661 C CA . VAL A 1 82 ? -2.667 -12.821 9.782 1.00 96.88 82 VAL A CA 1
ATOM 662 C C . VAL A 1 82 ? -3.172 -12.887 8.337 1.00 96.88 82 VAL A C 1
ATOM 664 O O . VAL A 1 82 ? -4.309 -13.286 8.104 1.00 96.88 82 VAL A O 1
ATOM 667 N N . LEU A 1 83 ? -2.340 -12.522 7.353 1.00 97.19 83 LEU A N 1
ATOM 668 C CA . LEU A 1 83 ? -2.736 -12.545 5.939 1.00 97.19 83 LEU A CA 1
ATOM 669 C C . LEU A 1 83 ? -2.572 -13.934 5.311 1.00 97.19 83 LEU A C 1
ATOM 671 O 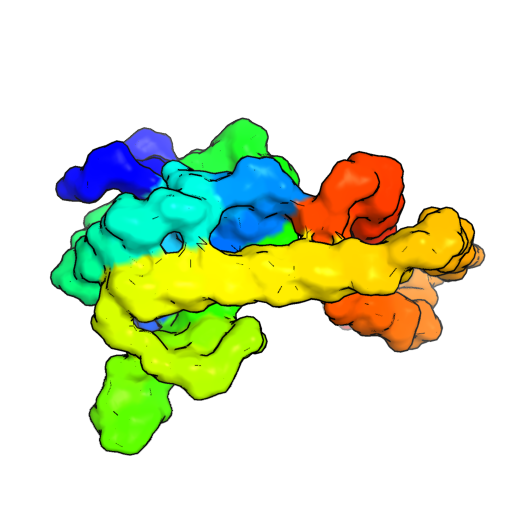O . LEU A 1 83 ? -3.238 -14.246 4.320 1.00 97.19 83 LEU A O 1
ATOM 675 N N . GLY A 1 84 ? -1.681 -14.768 5.855 1.00 96.25 84 GLY A N 1
ATOM 676 C CA . GLY A 1 84 ? -1.425 -16.121 5.372 1.00 96.25 84 GLY A CA 1
ATOM 677 C C . GLY A 1 84 ? -1.210 -16.160 3.857 1.00 96.25 84 GLY A C 1
ATOM 678 O O . GLY A 1 84 ? -0.331 -15.494 3.312 1.00 96.25 84 GLY A O 1
ATOM 679 N N . LYS A 1 85 ? -2.058 -16.913 3.147 1.00 96.00 85 LYS A N 1
ATOM 680 C CA . LYS A 1 85 ? -1.975 -17.074 1.683 1.00 96.00 85 LYS A CA 1
ATOM 681 C C . LYS A 1 85 ? -2.158 -15.766 0.903 1.00 96.00 85 LYS A C 1
ATOM 683 O O . LYS A 1 85 ? -1.644 -15.662 -0.205 1.00 96.00 85 LYS A O 1
ATOM 688 N N . GLN A 1 86 ? -2.854 -14.780 1.470 1.00 96.44 86 GLN A N 1
ATOM 689 C CA . GLN A 1 86 ? -3.121 -13.491 0.821 1.00 96.44 86 GLN A CA 1
ATOM 690 C C . GLN A 1 86 ? -1.979 -12.484 1.013 1.00 96.44 86 GLN A C 1
ATOM 692 O O . GLN A 1 86 ? -2.016 -11.401 0.434 1.00 96.44 86 GLN A O 1
ATOM 697 N N . TYR A 1 87 ? -0.946 -12.823 1.797 1.00 97.19 87 TYR A N 1
ATOM 698 C CA . TYR A 1 87 ? 0.151 -11.909 2.118 1.00 97.19 87 TYR A CA 1
ATOM 699 C C . TYR A 1 87 ? 0.782 -11.296 0.861 1.00 97.19 87 TYR A C 1
ATOM 701 O O . TYR A 1 87 ? 0.775 -10.079 0.692 1.00 97.19 87 TYR A O 1
ATOM 709 N N . ASN A 1 88 ? 1.263 -12.132 -0.062 1.00 95.81 88 ASN A N 1
ATOM 710 C CA . ASN A 1 88 ? 1.952 -11.662 -1.269 1.00 95.81 88 ASN A CA 1
ATOM 711 C C . ASN A 1 88 ? 1.056 -10.797 -2.164 1.00 95.81 88 ASN A C 1
ATOM 713 O O . ASN A 1 88 ? 1.525 -9.842 -2.779 1.00 95.81 88 ASN A O 1
ATOM 717 N N . GLU A 1 89 ? -0.231 -11.124 -2.234 1.00 96.56 89 GLU A N 1
ATOM 718 C CA . GLU A 1 89 ? -1.202 -10.364 -3.011 1.00 96.56 89 GLU A CA 1
ATOM 719 C C . GLU A 1 89 ? -1.421 -8.972 -2.412 1.00 96.56 89 GLU A C 1
ATOM 721 O O . GLU A 1 89 ? -1.214 -7.969 -3.098 1.00 96.56 89 GLU A O 1
ATOM 726 N N . VAL A 1 90 ? -1.731 -8.899 -1.115 1.00 97.81 90 VAL A N 1
ATOM 727 C CA . VAL A 1 90 ? -1.979 -7.632 -0.414 1.00 97.81 90 VAL A CA 1
ATOM 728 C C . VAL A 1 90 ? -0.740 -6.736 -0.429 1.00 97.81 90 VAL A C 1
ATOM 730 O O . VAL A 1 90 ? -0.858 -5.531 -0.636 1.00 97.81 90 VAL A O 1
ATOM 733 N N . LYS A 1 91 ? 0.477 -7.282 -0.291 1.00 96.31 91 LYS A N 1
ATOM 734 C CA . LYS A 1 91 ? 1.709 -6.469 -0.371 1.00 96.31 91 LYS A CA 1
ATOM 735 C C . LYS A 1 91 ? 1.935 -5.840 -1.755 1.00 96.31 91 LYS A C 1
ATOM 737 O O . LYS A 1 91 ? 2.613 -4.811 -1.854 1.00 96.31 91 LYS A O 1
ATOM 742 N N . ASN A 1 92 ? 1.332 -6.394 -2.807 1.00 96.94 92 ASN A N 1
ATOM 743 C CA . ASN A 1 92 ? 1.367 -5.824 -4.154 1.00 96.94 92 ASN A CA 1
ATOM 744 C C . ASN A 1 92 ? 0.309 -4.736 -4.389 1.00 96.94 92 ASN A C 1
ATOM 746 O O . ASN A 1 92 ? 0.403 -4.012 -5.382 1.00 96.94 92 ASN A O 1
ATOM 750 N N . TRP A 1 93 ? -0.653 -4.561 -3.482 1.00 98.31 93 TRP A N 1
ATOM 751 C CA . TRP A 1 93 ? -1.648 -3.491 -3.558 1.00 98.31 93 TRP A CA 1
ATOM 752 C C . TRP A 1 93 ? -1.025 -2.109 -3.314 1.00 98.31 93 TRP A C 1
ATOM 754 O O . TRP A 1 93 ? 0.114 -1.976 -2.837 1.00 98.31 93 TRP A O 1
ATOM 764 N N . HIS A 1 94 ? -1.747 -1.061 -3.717 1.00 98.06 94 HIS A N 1
ATOM 765 C CA . HIS A 1 94 ? -1.333 0.318 -3.470 1.00 98.06 94 HIS A CA 1
ATOM 766 C C . HIS A 1 94 ? -1.653 0.682 -2.022 1.00 98.06 94 HIS A C 1
ATOM 768 O O . HIS A 1 94 ? -2.703 0.298 -1.527 1.00 98.06 94 HIS A O 1
ATOM 774 N N . VAL A 1 95 ? -0.755 1.375 -1.327 1.00 97.56 95 VAL A N 1
ATOM 775 C CA . VAL A 1 95 ? -0.877 1.595 0.119 1.00 97.56 95 VAL A CA 1
ATOM 776 C C . VAL A 1 95 ? -0.734 3.065 0.456 1.00 97.56 95 VAL A C 1
ATOM 778 O O . VAL A 1 95 ? 0.129 3.755 -0.087 1.00 97.56 95 VAL A O 1
ATOM 781 N N . PHE A 1 96 ? -1.542 3.513 1.405 1.00 96.69 96 PHE A N 1
ATOM 782 C CA . PHE A 1 96 ? -1.357 4.779 2.093 1.00 96.69 96 PHE A CA 1
ATOM 783 C C . PHE A 1 96 ? -1.416 4.560 3.600 1.00 96.69 96 PHE A C 1
ATOM 785 O O . PHE A 1 96 ? -1.903 3.535 4.085 1.00 96.69 96 PHE A O 1
ATOM 792 N N . ARG A 1 97 ? -0.858 5.513 4.341 1.00 95.94 97 ARG A N 1
ATOM 793 C CA . ARG A 1 97 ? -0.751 5.437 5.791 1.00 95.94 97 ARG A CA 1
ATOM 794 C C . ARG A 1 97 ? -1.605 6.499 6.435 1.00 95.94 97 ARG A C 1
ATOM 796 O O . ARG A 1 97 ? -1.549 7.670 6.070 1.00 95.94 97 ARG A O 1
ATOM 803 N N . ILE A 1 98 ? -2.297 6.075 7.475 1.00 95.12 98 ILE A N 1
ATOM 804 C CA . ILE A 1 98 ? -3.018 6.933 8.388 1.00 95.12 98 ILE A CA 1
ATOM 805 C C . ILE A 1 98 ? -2.336 6.864 9.749 1.00 95.12 98 ILE A C 1
ATOM 807 O O . ILE A 1 98 ? -2.171 5.789 10.315 1.00 95.12 98 ILE A O 1
ATOM 811 N N . SER A 1 99 ? -1.962 8.007 10.307 1.00 92.81 99 SER A N 1
ATOM 812 C CA . SER A 1 99 ? -1.285 8.086 11.605 1.00 92.81 99 SER A CA 1
ATOM 813 C C . SER A 1 99 ? -1.926 9.137 12.494 1.00 92.81 99 SER A C 1
ATOM 815 O O . SER A 1 99 ? -2.390 10.165 11.997 1.00 92.81 99 SER A O 1
ATOM 817 N N . LYS A 1 100 ? -1.912 8.896 13.802 1.00 90.81 100 LYS A N 1
ATOM 818 C CA . LYS A 1 100 ? -2.314 9.879 14.803 1.00 90.81 100 LYS A CA 1
ATOM 819 C C . LYS A 1 100 ? -1.217 10.938 14.946 1.00 90.81 100 LYS A C 1
ATOM 821 O O . LYS A 1 100 ? -0.032 10.616 14.926 1.00 90.81 100 LYS A O 1
ATOM 826 N N . LYS A 1 101 ? -1.603 12.209 15.031 1.00 88.38 101 LYS A N 1
ATOM 827 C CA . LYS A 1 101 ? -0.704 13.338 15.295 1.00 88.38 101 LYS A CA 1
ATOM 828 C C . LYS A 1 101 ? -1.383 14.312 16.246 1.00 88.38 101 LYS A C 1
ATOM 830 O O . LYS A 1 101 ? -2.595 14.518 16.172 1.00 88.38 101 LYS A O 1
ATOM 835 N N . LEU A 1 102 ? -0.592 14.924 17.120 1.00 86.19 102 LEU A N 1
ATOM 836 C CA . LEU A 1 102 ? -1.049 16.015 17.970 1.00 86.19 102 LEU A CA 1
ATOM 837 C C . LEU A 1 102 ? -1.124 17.303 17.141 1.00 86.19 102 LEU A C 1
ATOM 839 O O . LEU A 1 102 ? -0.122 17.730 16.567 1.00 86.19 102 LEU A O 1
ATOM 843 N N . TYR A 1 103 ? -2.301 17.920 17.082 1.00 81.75 103 TYR A N 1
ATOM 844 C CA . TYR A 1 103 ? -2.535 19.187 16.398 1.00 81.75 103 TYR A CA 1
ATOM 845 C C . TYR A 1 103 ? -3.393 20.093 17.279 1.00 81.75 103 TYR A C 1
ATOM 847 O O . TYR A 1 103 ? -4.489 19.717 17.681 1.00 81.75 103 TYR A O 1
ATOM 855 N N . ASN A 1 104 ? -2.882 21.283 17.604 1.00 83.56 104 ASN A N 1
ATOM 856 C CA . ASN A 1 104 ? -3.531 22.240 18.511 1.00 83.56 104 ASN A CA 1
ATOM 857 C C . ASN A 1 104 ? -3.994 21.623 19.851 1.00 83.56 104 ASN A C 1
ATOM 859 O O . ASN A 1 104 ? -5.051 21.969 20.364 1.00 83.56 104 ASN A O 1
ATOM 863 N N . GLY A 1 105 ? -3.209 20.698 20.415 1.00 84.12 105 GLY A N 1
ATOM 864 C CA . GLY A 1 105 ? -3.526 20.031 21.687 1.00 84.12 105 GLY 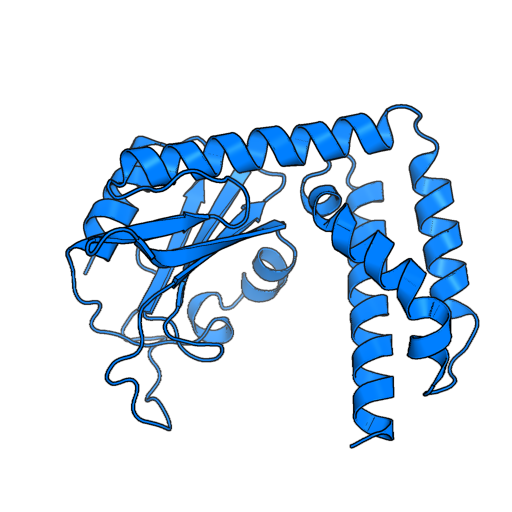A CA 1
ATOM 865 C C . GLY A 1 105 ? -4.519 18.869 21.582 1.00 84.12 105 GLY A C 1
ATOM 866 O O . GLY A 1 105 ? -4.718 18.161 22.564 1.00 84.12 105 GLY A O 1
ATOM 867 N N . GLU A 1 106 ? -5.082 18.612 20.400 1.00 85.25 106 GLU A N 1
ATOM 868 C CA . GLU A 1 106 ? -5.966 17.477 20.142 1.00 85.25 106 GLU A CA 1
ATOM 869 C C . GLU A 1 106 ? -5.254 16.412 19.312 1.00 85.25 106 GLU A C 1
ATOM 871 O O . GLU A 1 106 ? -4.544 16.709 18.349 1.00 85.25 106 GLU A O 1
ATOM 876 N N . LEU A 1 107 ? -5.460 15.143 19.655 1.00 86.19 107 LEU A N 1
ATOM 877 C CA . LEU A 1 107 ? -4.973 14.057 18.818 1.00 86.19 107 LEU A CA 1
ATOM 878 C C . LEU A 1 107 ? -5.953 13.798 17.676 1.00 86.19 107 LEU A C 1
ATOM 880 O O . LEU A 1 107 ? -7.112 13.457 17.911 1.00 86.19 107 LEU A O 1
ATOM 884 N N . ARG A 1 108 ? -5.466 13.895 16.439 1.00 88.75 108 ARG A N 1
ATOM 885 C CA . ARG A 1 108 ? -6.254 13.638 15.229 1.00 88.75 108 ARG A CA 1
ATOM 886 C C . ARG A 1 108 ? -5.529 12.678 14.302 1.00 88.75 108 ARG A C 1
ATOM 888 O O . ARG A 1 108 ? -4.304 12.576 14.342 1.00 88.75 108 ARG A O 1
ATOM 895 N N . TYR A 1 109 ? -6.278 11.971 13.466 1.00 91.56 109 TYR A N 1
ATOM 896 C CA . TYR A 1 109 ? -5.692 11.104 12.452 1.00 91.56 109 TYR A CA 1
ATOM 897 C C . TYR A 1 109 ? -5.484 11.862 11.145 1.00 91.56 109 TYR A C 1
ATOM 899 O O . TYR A 1 109 ? -6.299 12.699 10.768 1.00 91.56 109 TYR A O 1
ATOM 907 N N . TYR A 1 110 ? -4.378 11.554 10.475 1.00 92.06 110 TYR A N 1
ATOM 908 C CA . TYR A 1 110 ? -3.977 12.150 9.208 1.00 92.06 110 TYR A CA 1
ATOM 909 C C . TYR A 1 110 ? -3.523 11.067 8.250 1.00 92.06 110 TYR A C 1
ATOM 911 O O . TYR A 1 110 ? -2.735 10.194 8.622 1.00 92.06 110 TYR A O 1
ATOM 919 N N . SER A 1 1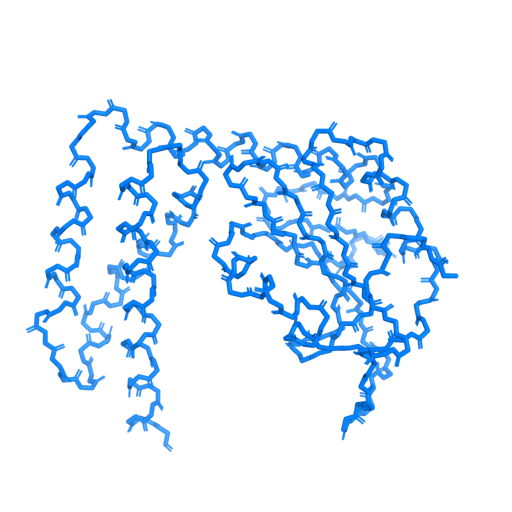11 ? -3.985 11.177 7.015 1.00 92.12 111 SER A N 1
ATOM 920 C CA . SER A 1 111 ? -3.511 10.398 5.883 1.00 92.12 111 SER A CA 1
ATOM 921 C C . SER A 1 111 ? -2.260 11.059 5.308 1.00 92.12 111 SER A C 1
ATOM 923 O O . SER A 1 111 ? -2.095 12.273 5.395 1.00 92.12 111 SER A O 1
ATOM 925 N N . ASN A 1 112 ? -1.356 10.285 4.714 1.00 89.00 112 ASN A N 1
ATOM 926 C CA . ASN A 1 112 ? -0.303 10.847 3.867 1.00 89.00 112 ASN A CA 1
ATOM 927 C C . ASN A 1 112 ? -0.791 11.160 2.440 1.00 89.00 112 ASN A C 1
ATOM 929 O O . ASN A 1 112 ? -0.021 11.716 1.660 1.00 89.00 112 ASN A O 1
ATOM 933 N N . ALA A 1 113 ? -2.036 10.812 2.102 1.00 86.31 113 ALA A N 1
ATOM 934 C CA . ALA A 1 113 ? -2.643 11.111 0.810 1.00 86.31 113 ALA A CA 1
ATOM 935 C C . ALA A 1 113 ? -3.385 12.455 0.766 1.00 86.31 113 ALA A C 1
ATOM 937 O O . ALA A 1 113 ? -3.524 13.038 -0.308 1.00 86.31 113 ALA A O 1
ATOM 938 N N . SER A 1 114 ? -3.835 12.973 1.912 1.00 86.69 114 SER A N 1
ATOM 939 C CA . SER A 1 114 ? -4.555 14.245 1.996 1.00 86.69 114 SER A CA 1
ATOM 940 C C . SER A 1 114 ? -4.104 15.074 3.199 1.00 86.69 114 SER A C 1
ATOM 942 O O . SER A 1 114 ? -3.548 14.565 4.169 1.00 86.69 114 SER A O 1
ATOM 944 N N . SER A 1 115 ? -4.340 16.386 3.153 1.00 83.44 115 SER A N 1
ATOM 945 C CA . SER A 1 115 ? -4.068 17.293 4.278 1.00 83.44 115 SER A CA 1
ATOM 946 C C . SER A 1 115 ? -5.193 17.311 5.321 1.00 83.44 115 SER A C 1
ATOM 948 O O . SER A 1 115 ? -5.191 18.161 6.212 1.00 83.44 115 SER A O 1
ATOM 950 N N . LEU A 1 116 ? -6.189 16.430 5.188 1.00 83.88 116 LEU A N 1
ATOM 951 C CA . LEU A 1 116 ? -7.363 16.408 6.049 1.00 83.88 116 LEU A CA 1
ATOM 952 C C . LEU A 1 116 ? -7.060 15.665 7.352 1.00 83.88 116 LEU A C 1
ATOM 954 O O . LEU A 1 116 ? -6.423 14.612 7.364 1.00 83.88 116 LEU A O 1
ATOM 958 N N . SER A 1 117 ? -7.552 16.226 8.455 1.00 86.44 117 SER A N 1
ATOM 959 C CA . SER A 1 117 ? -7.593 15.547 9.746 1.00 86.44 117 SER A CA 1
ATOM 960 C C . SER A 1 117 ? -8.941 14.865 9.923 1.00 86.44 117 SER A C 1
ATOM 962 O O . SER A 1 117 ? -9.965 15.474 9.607 1.00 86.44 117 SER A O 1
ATOM 964 N N . PHE A 1 118 ? -8.967 13.676 10.505 1.00 86.12 118 PHE A N 1
ATOM 965 C CA . PHE A 1 118 ? -10.198 12.928 10.723 1.00 86.12 118 PHE A CA 1
ATOM 966 C C . PHE A 1 118 ? -10.233 12.268 12.105 1.00 86.12 118 PHE A C 1
ATOM 968 O O . PHE A 1 118 ? -9.203 11.991 12.726 1.00 86.12 118 PHE A O 1
ATOM 975 N N . SER A 1 119 ? -11.452 12.072 12.605 1.00 85.00 119 SER A N 1
ATOM 976 C CA . SER A 1 119 ? -11.736 11.525 13.938 1.00 85.00 119 SER A CA 1
ATOM 977 C C . SER A 1 119 ? -12.934 10.573 13.967 1.00 85.00 119 SER A C 1
ATOM 979 O O . SER A 1 119 ? -13.187 9.972 15.002 1.00 85.00 119 SER A O 1
ATOM 981 N N . THR A 1 120 ? -13.653 10.414 12.852 1.00 90.69 120 THR A N 1
ATOM 982 C CA . THR A 1 120 ? -14.851 9.570 12.743 1.00 90.69 120 THR A CA 1
ATOM 983 C C . THR A 1 120 ? -14.678 8.559 11.627 1.00 90.69 120 THR A C 1
ATOM 985 O O . THR A 1 120 ? -14.129 8.892 10.574 1.00 90.69 120 THR A O 1
ATOM 988 N N . GLY A 1 121 ? -15.200 7.347 11.792 1.00 92.75 121 GLY A N 1
ATOM 989 C CA . GLY A 1 121 ? -15.096 6.281 10.802 1.00 92.75 121 GLY A CA 1
ATOM 990 C C . GLY A 1 121 ? -15.634 6.671 9.426 1.00 92.75 121 GLY A C 1
ATOM 991 O O . GLY A 1 121 ? -15.064 6.289 8.406 1.00 92.75 121 GLY A O 1
ATOM 992 N N . THR A 1 122 ? -16.666 7.515 9.367 1.00 94.81 122 THR A N 1
ATOM 993 C CA . THR A 1 122 ? -17.183 8.087 8.110 1.00 94.81 122 THR A CA 1
ATOM 994 C C . THR A 1 122 ? -16.132 8.884 7.336 1.00 94.81 122 THR A C 1
ATOM 996 O O . THR A 1 122 ? -16.061 8.776 6.109 1.00 94.81 122 THR A O 1
ATOM 999 N N . ALA A 1 123 ? -15.285 9.645 8.031 1.00 93.44 123 ALA A N 1
ATOM 1000 C CA . ALA A 1 123 ? -14.199 10.393 7.413 1.00 93.44 123 ALA A CA 1
ATOM 1001 C C . ALA A 1 123 ? -13.084 9.458 6.913 1.00 93.44 123 ALA A C 1
ATOM 1003 O O . ALA A 1 123 ? -12.613 9.639 5.793 1.00 93.44 123 ALA A O 1
ATOM 1004 N N . PHE A 1 124 ? -12.735 8.404 7.664 1.00 94.50 124 PHE A N 1
ATOM 1005 C CA . PHE A 1 124 ? -11.793 7.377 7.187 1.00 94.50 124 PHE A CA 1
ATOM 1006 C C . PHE A 1 124 ? -12.311 6.652 5.938 1.00 94.50 124 PHE A C 1
ATOM 1008 O O . PHE A 1 124 ? -11.579 6.481 4.965 1.00 94.50 124 PHE A O 1
ATOM 1015 N N . ALA A 1 125 ? -13.581 6.239 5.940 1.00 95.94 125 ALA A N 1
ATOM 1016 C CA . ALA A 1 125 ? -14.200 5.580 4.794 1.00 95.94 125 ALA A CA 1
ATOM 1017 C C . ALA A 1 125 ? -14.208 6.486 3.552 1.00 95.94 125 ALA A C 1
ATOM 1019 O O . ALA A 1 125 ? -13.955 6.017 2.442 1.00 95.94 125 ALA A O 1
ATOM 1020 N N . SER A 1 126 ? -14.457 7.784 3.747 1.00 95.25 126 SER A N 1
ATOM 1021 C CA . SER A 1 126 ? -14.418 8.781 2.672 1.00 95.25 126 SER A CA 1
ATOM 1022 C C . SER A 1 126 ? -13.000 8.963 2.126 1.00 95.25 126 SER A C 1
ATOM 1024 O O . SER A 1 126 ? -12.811 8.969 0.913 1.00 95.25 126 SER A O 1
ATOM 1026 N N . GLU A 1 127 ? -11.994 9.033 3.002 1.00 95.94 127 GLU A N 1
ATOM 1027 C CA . GLU A 1 127 ? -10.580 9.128 2.617 1.00 95.94 127 GLU A CA 1
ATOM 1028 C C . GLU A 1 127 ? -10.141 7.931 1.758 1.00 95.94 127 GLU A C 1
ATOM 1030 O O . GLU A 1 127 ? -9.498 8.127 0.730 1.00 95.94 127 GLU A O 1
ATOM 1035 N N . ILE A 1 128 ? -10.548 6.702 2.105 1.00 97.06 128 ILE A N 1
ATOM 1036 C CA . ILE A 1 128 ? -10.263 5.500 1.295 1.00 97.06 128 ILE A CA 1
ATOM 1037 C C . ILE A 1 128 ? -10.812 5.642 -0.128 1.00 97.06 128 ILE A C 1
ATOM 1039 O O . ILE A 1 128 ? -10.125 5.317 -1.099 1.00 97.06 128 ILE A O 1
ATOM 1043 N N . GLN A 1 129 ? -12.050 6.120 -0.262 1.00 96.94 129 GLN A N 1
ATOM 1044 C CA . GLN A 1 129 ? -12.689 6.297 -1.566 1.00 96.94 129 GLN A CA 1
ATOM 1045 C C . GLN A 1 129 ? -12.005 7.380 -2.391 1.00 96.94 129 GLN A C 1
ATOM 1047 O O . GLN A 1 129 ? -11.704 7.150 -3.564 1.00 96.94 129 GLN A O 1
ATOM 1052 N N . VAL A 1 130 ? -11.737 8.534 -1.775 1.00 96.00 130 VAL A N 1
ATOM 1053 C CA . VAL A 1 130 ? -11.056 9.660 -2.422 1.00 96.00 130 VAL A CA 1
ATOM 1054 C C . VAL A 1 130 ? -9.667 9.234 -2.887 1.00 96.00 130 VAL A C 1
ATOM 1056 O O . VAL A 1 130 ? -9.339 9.430 -4.057 1.00 96.00 130 VAL A O 1
ATOM 1059 N N . PHE A 1 131 ? -8.892 8.581 -2.019 1.00 97.19 131 PHE A N 1
ATOM 1060 C CA . PHE A 1 131 ? -7.578 8.048 -2.358 1.00 97.19 131 PHE A CA 1
ATOM 1061 C C . PHE A 1 131 ? -7.644 7.096 -3.555 1.00 97.19 131 PHE A C 1
ATOM 1063 O O . PHE A 1 131 ? -6.968 7.314 -4.559 1.00 97.19 131 PHE A O 1
ATOM 1070 N N . TYR A 1 132 ? -8.511 6.078 -3.496 1.00 98.12 132 TYR A N 1
ATOM 1071 C CA . TYR A 1 132 ? -8.653 5.111 -4.584 1.00 98.12 132 TYR A CA 1
ATOM 1072 C C . TYR A 1 132 ? -9.006 5.788 -5.914 1.00 98.12 132 TYR A C 1
ATOM 1074 O O . TYR A 1 132 ? -8.392 5.495 -6.940 1.00 98.12 132 TYR A O 1
ATOM 1082 N N . GLN A 1 133 ? -9.975 6.706 -5.911 1.00 97.44 133 GLN A N 1
ATOM 1083 C CA . GLN A 1 133 ? -10.409 7.406 -7.120 1.00 97.44 133 GLN A CA 1
ATOM 1084 C C . GLN A 1 133 ? -9.295 8.274 -7.712 1.00 97.44 133 GLN A C 1
ATOM 1086 O O . GLN A 1 133 ? -9.071 8.234 -8.923 1.00 97.44 133 GLN A O 1
ATOM 1091 N N . GLN A 1 134 ? -8.577 9.026 -6.875 1.00 97.00 134 GLN A N 1
ATOM 1092 C CA . GLN A 1 134 ? -7.493 9.899 -7.319 1.00 97.00 134 GLN A CA 1
ATOM 1093 C C . GLN A 1 134 ? -6.308 9.105 -7.874 1.00 97.00 134 GLN A C 1
ATOM 1095 O O . GLN A 1 134 ? -5.833 9.403 -8.970 1.00 97.00 134 GLN A O 1
ATOM 1100 N N . GLU A 1 135 ? -5.845 8.077 -7.164 1.00 97.81 135 GLU A N 1
ATOM 1101 C CA . GLU A 1 135 ? -4.703 7.264 -7.600 1.00 97.81 135 GLU A CA 1
ATOM 1102 C C . GLU A 1 135 ? -5.043 6.425 -8.842 1.00 97.81 135 GLU A C 1
ATOM 1104 O O . GLU A 1 135 ? -4.234 6.317 -9.770 1.00 97.81 135 GLU A O 1
ATOM 1109 N N . LYS A 1 136 ? -6.279 5.916 -8.942 1.00 97.75 136 LYS A N 1
ATOM 1110 C CA . LYS A 1 136 ? -6.771 5.276 -10.170 1.00 97.75 136 LYS A CA 1
ATOM 1111 C C . LYS A 1 136 ? -6.762 6.250 -11.345 1.00 97.75 136 LYS A C 1
ATOM 1113 O O . LYS A 1 136 ? -6.204 5.912 -12.389 1.00 97.75 136 LYS A O 1
ATOM 1118 N N . ALA A 1 137 ? -7.296 7.460 -11.175 1.00 97.50 137 ALA A N 1
ATOM 1119 C CA . ALA A 1 137 ? -7.300 8.475 -12.228 1.00 97.50 137 ALA A CA 1
ATOM 1120 C C . ALA A 1 137 ? -5.873 8.856 -12.661 1.00 97.50 137 ALA A C 1
ATOM 1122 O O . ALA A 1 137 ? -5.590 8.920 -13.857 1.00 97.50 137 ALA A O 1
ATOM 1123 N N . LYS A 1 138 ? -4.933 9.023 -11.715 1.00 97.00 138 LYS A N 1
ATOM 1124 C CA . LYS A 1 138 ? -3.504 9.236 -12.027 1.00 97.00 138 LYS A CA 1
ATOM 1125 C C . LYS A 1 138 ? -2.947 8.117 -12.907 1.00 97.00 138 LYS A C 1
ATOM 1127 O O . LYS A 1 138 ? -2.253 8.401 -13.884 1.00 97.00 138 LYS A O 1
ATOM 1132 N N . SER A 1 139 ? -3.276 6.860 -12.593 1.00 97.00 139 SER A N 1
ATOM 1133 C CA . SER A 1 139 ? -2.851 5.711 -13.399 1.00 97.00 139 SER A CA 1
ATOM 1134 C C . SER A 1 139 ? -3.411 5.771 -14.823 1.00 97.00 139 SER A C 1
ATOM 1136 O O . SER A 1 139 ? -2.658 5.570 -15.773 1.00 97.00 139 SER A O 1
ATOM 1138 N N . GLU A 1 140 ? -4.685 6.139 -14.983 1.00 96.25 140 GLU A N 1
ATOM 1139 C CA . GLU A 1 140 ? -5.366 6.255 -16.278 1.00 96.25 140 GLU A CA 1
ATOM 1140 C C . GLU A 1 140 ? -4.759 7.379 -17.134 1.00 96.25 140 GLU A C 1
ATOM 1142 O O . GLU A 1 140 ? -4.417 7.155 -18.298 1.00 96.25 140 GLU A O 1
ATOM 1147 N N . PHE A 1 141 ? -4.521 8.559 -16.550 1.00 96.50 141 PHE A N 1
ATOM 1148 C CA . PHE A 1 141 ? -3.840 9.664 -17.233 1.00 96.50 141 PHE A CA 1
ATOM 1149 C C . PHE A 1 141 ? -2.420 9.292 -17.666 1.00 96.50 141 PHE A C 1
ATOM 1151 O O . PHE A 1 141 ? -1.999 9.644 -18.770 1.00 96.50 141 PHE A O 1
ATOM 1158 N N . ARG A 1 142 ? -1.686 8.540 -16.836 1.00 95.50 142 ARG A N 1
ATOM 1159 C CA . ARG A 1 142 ? -0.316 8.108 -17.144 1.00 95.50 142 ARG A CA 1
ATOM 1160 C C . ARG A 1 142 ? -0.248 7.207 -18.379 1.00 95.50 142 ARG A C 1
ATOM 1162 O O . ARG A 1 142 ? 0.700 7.314 -19.158 1.00 95.50 142 ARG A O 1
ATOM 1169 N N . ILE A 1 143 ? -1.239 6.335 -18.571 1.00 94.75 143 ILE A N 1
ATOM 1170 C CA . ILE A 1 143 ? -1.243 5.345 -19.660 1.00 94.75 143 ILE A CA 1
ATOM 1171 C C . ILE A 1 143 ? -2.025 5.774 -20.906 1.00 94.75 143 ILE A C 1
ATOM 1173 O O . ILE A 1 143 ? -1.961 5.074 -21.915 1.00 94.75 143 ILE A O 1
ATOM 1177 N N . MET A 1 144 ? -2.711 6.922 -20.876 1.00 92.19 144 MET A N 1
ATOM 1178 C CA . MET A 1 144 ? -3.639 7.383 -21.923 1.00 92.19 144 MET A CA 1
ATOM 1179 C C . MET A 1 144 ? -3.079 7.281 -23.354 1.00 92.19 144 MET A C 1
ATOM 1181 O O . MET A 1 144 ? -3.784 6.891 -24.281 1.00 92.19 144 MET A O 1
ATOM 1185 N N . ASN A 1 145 ? -1.783 7.550 -23.535 1.00 86.12 145 ASN A N 1
ATOM 1186 C CA . ASN A 1 145 ? -1.135 7.545 -24.849 1.00 86.12 145 ASN A CA 1
ATOM 1187 C C . ASN A 1 145 ? -0.649 6.159 -25.315 1.00 86.12 145 ASN A C 1
ATOM 1189 O O . ASN A 1 145 ? 0.035 6.077 -26.335 1.00 86.12 145 ASN A O 1
ATOM 1193 N N . LYS A 1 146 ? -0.917 5.075 -24.568 1.00 85.44 146 LYS A N 1
ATOM 1194 C CA . LYS A 1 146 ? -0.531 3.669 -24.852 1.00 85.44 146 LYS A CA 1
ATOM 1195 C C . LYS A 1 146 ? 0.971 3.401 -25.063 1.00 85.44 146 LYS A C 1
ATOM 1197 O O . LYS A 1 146 ? 1.376 2.274 -25.333 1.00 85.44 146 LYS A O 1
ATOM 1202 N N . LYS A 1 147 ? 1.825 4.414 -24.903 1.00 89.81 147 LYS A N 1
ATOM 1203 C CA . LYS A 1 147 ? 3.292 4.326 -25.034 1.00 89.81 147 LYS A CA 1
ATOM 1204 C C . LYS A 1 147 ? 3.994 3.967 -23.728 1.00 89.81 147 LYS A C 1
ATOM 1206 O O . LYS A 1 147 ? 5.180 3.651 -23.733 1.00 89.81 147 LYS A O 1
ATOM 1211 N N . TYR A 1 148 ? 3.276 3.994 -22.610 1.00 95.25 148 TYR A N 1
ATOM 1212 C CA . TYR A 1 148 ? 3.885 3.885 -21.291 1.00 95.25 148 TYR A CA 1
ATOM 1213 C C . TYR A 1 148 ? 4.517 2.506 -21.023 1.00 95.25 148 TYR A C 1
ATOM 1215 O O . TYR A 1 148 ? 5.545 2.410 -20.364 1.00 95.25 148 TYR A O 1
ATOM 1223 N N . VAL A 1 149 ? 4.009 1.443 -21.659 1.00 95.81 149 VAL A N 1
ATOM 1224 C CA . VAL A 1 149 ? 4.653 0.116 -21.656 1.00 95.81 149 VAL A CA 1
ATOM 1225 C C . VAL A 1 149 ? 6.091 0.164 -22.190 1.00 95.81 149 VAL A C 1
ATOM 1227 O O . VAL A 1 149 ? 6.950 -0.541 -21.667 1.00 95.81 149 VAL A O 1
ATOM 1230 N N . ALA A 1 150 ? 6.371 0.969 -23.221 1.00 96.25 150 ALA A N 1
ATOM 1231 C CA . ALA A 1 150 ? 7.728 1.110 -23.749 1.00 96.25 150 ALA A CA 1
ATOM 1232 C C . ALA A 1 150 ? 8.646 1.803 -22.731 1.00 96.25 150 ALA A C 1
ATOM 1234 O O . ALA A 1 150 ? 9.766 1.353 -22.521 1.00 96.25 150 ALA A O 1
ATOM 1235 N N . ILE A 1 151 ? 8.136 2.821 -22.032 1.00 96.94 151 ILE A N 1
ATOM 1236 C CA . ILE A 1 151 ? 8.867 3.523 -20.969 1.00 96.94 151 ILE A CA 1
ATOM 1237 C C . ILE A 1 151 ? 9.229 2.557 -19.832 1.00 96.94 151 ILE A C 1
ATOM 1239 O O . ILE A 1 151 ? 10.394 2.472 -19.458 1.00 96.94 151 ILE A O 1
ATOM 1243 N N . LEU A 1 152 ? 8.272 1.756 -19.346 1.00 97.75 152 LEU A N 1
ATOM 1244 C CA . LEU A 1 152 ? 8.534 0.760 -18.297 1.00 97.75 152 LEU A CA 1
ATOM 1245 C C . LEU A 1 152 ? 9.574 -0.289 -18.723 1.00 97.75 152 LEU A C 1
ATOM 1247 O O . LEU A 1 152 ? 10.383 -0.730 -17.909 1.00 97.75 152 LEU A O 1
ATOM 1251 N N . LYS A 1 153 ? 9.596 -0.674 -20.004 1.00 97.75 153 LYS A N 1
ATOM 1252 C CA . LYS A 1 153 ? 10.624 -1.580 -20.539 1.00 97.75 153 LYS A CA 1
ATOM 1253 C C . LYS A 1 153 ? 12.012 -0.942 -20.566 1.00 97.75 153 LYS A C 1
ATOM 1255 O O . LYS A 1 153 ? 12.977 -1.612 -20.209 1.00 97.75 153 LYS A O 1
ATOM 1260 N N . GLU A 1 154 ? 12.116 0.331 -20.941 1.00 97.88 154 GLU A N 1
ATOM 1261 C CA . GLU A 1 154 ? 13.389 1.062 -20.893 1.00 97.88 154 GLU A CA 1
ATOM 1262 C C . GLU A 1 154 ? 13.874 1.262 -19.451 1.00 97.88 154 GLU A C 1
ATOM 1264 O O . GLU A 1 154 ? 15.063 1.100 -19.169 1.00 97.88 154 GLU A O 1
ATOM 1269 N N . TYR A 1 155 ? 12.961 1.518 -18.507 1.00 98.06 155 TYR A N 1
ATOM 1270 C CA . TYR A 1 155 ? 13.289 1.533 -17.080 1.00 98.06 155 TYR A CA 1
ATOM 1271 C C . TYR A 1 155 ? 13.854 0.188 -16.633 1.00 98.06 155 TYR A C 1
ATOM 1273 O O . TYR A 1 155 ? 14.908 0.152 -16.005 1.00 98.06 155 TYR A O 1
ATOM 1281 N N . LYS A 1 156 ? 13.209 -0.919 -17.020 1.00 97.44 156 LYS A N 1
ATOM 1282 C CA . LYS A 1 156 ? 13.656 -2.272 -16.665 1.00 97.44 156 LYS A CA 1
ATOM 1283 C C . LYS A 1 156 ? 15.057 -2.547 -17.192 1.00 97.44 156 LYS A C 1
ATOM 1285 O O . LYS A 1 156 ? 15.935 -2.911 -16.421 1.00 97.44 156 LYS A O 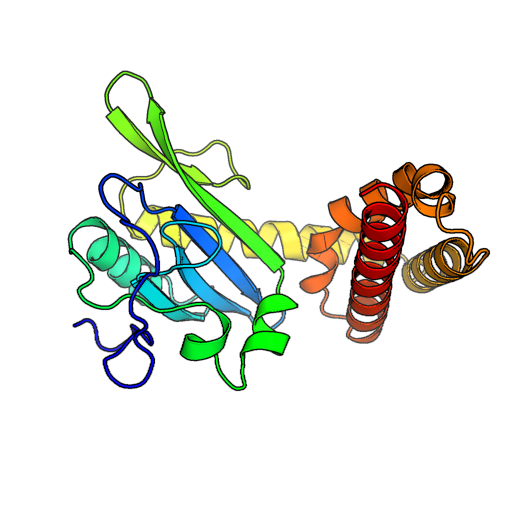1
ATOM 1290 N N . LYS A 1 157 ? 15.279 -2.281 -18.482 1.00 97.38 157 LYS A N 1
ATOM 1291 C CA . LYS A 1 157 ? 16.599 -2.392 -19.110 1.00 97.38 157 LYS A CA 1
ATOM 1292 C C . LYS A 1 157 ? 17.639 -1.586 -18.335 1.00 97.38 157 LYS A C 1
ATOM 1294 O O . LYS A 1 157 ? 18.698 -2.108 -18.021 1.00 97.38 157 LYS A O 1
ATOM 1299 N N . THR A 1 158 ? 17.303 -0.353 -17.959 1.00 97.38 158 THR A N 1
ATOM 1300 C CA . THR A 1 158 ? 18.198 0.505 -17.178 1.00 97.38 158 THR A CA 1
ATOM 1301 C C . THR A 1 158 ? 18.539 -0.099 -15.815 1.00 97.38 158 THR A C 1
ATOM 1303 O O . THR A 1 158 ? 19.709 -0.136 -15.456 1.00 97.38 158 THR A O 1
ATOM 1306 N N . LEU A 1 159 ? 17.563 -0.628 -15.072 1.00 96.56 159 LEU A N 1
ATOM 1307 C CA . LEU A 1 159 ? 17.813 -1.286 -13.780 1.00 96.56 159 LEU A CA 1
ATOM 1308 C C . LEU A 1 159 ? 18.613 -2.598 -13.904 1.00 96.56 159 LEU A C 1
ATOM 1310 O O . LEU A 1 159 ? 19.297 -3.002 -12.961 1.00 96.56 159 LEU A O 1
ATOM 1314 N N . ASP A 1 160 ? 18.538 -3.264 -15.054 1.00 94.62 160 ASP A N 1
ATOM 1315 C CA . ASP A 1 160 ? 19.212 -4.537 -15.325 1.00 94.62 160 ASP A CA 1
ATOM 1316 C C . ASP A 1 160 ? 20.603 -4.374 -15.958 1.00 94.62 160 ASP A C 1
ATOM 1318 O O . ASP A 1 160 ? 21.325 -5.357 -16.113 1.00 94.62 160 ASP A O 1
ATOM 1322 N N . ASN A 1 161 ? 21.014 -3.144 -16.277 1.00 91.75 161 ASN A N 1
ATOM 1323 C CA . ASN A 1 161 ? 22.266 -2.870 -16.984 1.00 91.75 161 ASN A CA 1
ATOM 1324 C C . ASN A 1 161 ? 23.527 -3.297 -16.217 1.00 91.75 161 ASN A C 1
ATOM 1326 O O . ASN A 1 161 ? 24.558 -3.529 -16.846 1.00 91.75 161 ASN A O 1
ATOM 1330 N N . ASN A 1 162 ? 23.495 -3.341 -14.880 1.00 89.38 162 ASN A N 1
ATOM 1331 C CA . ASN A 1 162 ? 24.686 -3.638 -14.090 1.00 89.38 162 ASN A CA 1
ATOM 1332 C C . ASN A 1 162 ? 24.366 -4.379 -12.778 1.00 89.38 162 ASN A C 1
ATOM 1334 O O . ASN A 1 162 ? 23.401 -4.087 -12.063 1.00 89.38 162 ASN A O 1
ATOM 1338 N N . ASN A 1 163 ? 25.219 -5.351 -12.454 1.00 84.69 163 ASN A N 1
ATOM 1339 C CA . ASN A 1 163 ? 25.138 -6.151 -11.238 1.00 84.69 163 ASN A CA 1
ATOM 1340 C C . ASN A 1 163 ? 26.069 -5.700 -10.107 1.00 84.69 163 ASN A C 1
ATOM 1342 O O . ASN A 1 163 ? 26.023 -6.295 -9.036 1.00 84.69 163 ASN A O 1
ATOM 1346 N N . ASP A 1 164 ? 26.828 -4.629 -10.317 1.00 91.56 164 ASP A N 1
ATOM 1347 C CA . ASP A 1 164 ? 27.642 -3.974 -9.300 1.00 91.56 164 ASP A CA 1
ATOM 1348 C C . ASP A 1 164 ? 26.807 -3.554 -8.074 1.00 91.56 164 ASP A C 1
ATOM 1350 O O . ASP A 1 164 ? 25.653 -3.112 -8.180 1.00 91.56 164 ASP A O 1
ATOM 1354 N N . GLU A 1 165 ? 27.380 -3.731 -6.887 1.00 91.31 165 GLU A N 1
ATOM 1355 C CA . GLU A 1 165 ? 26.716 -3.489 -5.604 1.00 91.31 165 GLU A CA 1
ATOM 1356 C C . GLU A 1 165 ? 26.425 -2.001 -5.370 1.00 91.31 165 GLU A C 1
ATOM 1358 O O . GLU A 1 165 ? 25.373 -1.652 -4.830 1.00 91.31 165 GLU A O 1
ATOM 1363 N N . MET A 1 166 ? 27.288 -1.116 -5.872 1.00 94.19 166 MET A N 1
ATOM 1364 C CA . MET A 1 166 ? 27.150 0.338 -5.795 1.00 94.19 166 MET A CA 1
ATOM 1365 C C . MET A 1 166 ? 26.247 0.906 -6.892 1.00 94.19 166 MET A C 1
ATOM 1367 O O . MET A 1 166 ? 25.844 2.070 -6.810 1.00 94.19 166 MET A O 1
ATOM 1371 N N . TYR A 1 167 ? 25.853 0.092 -7.881 1.00 96.19 167 TYR A N 1
ATOM 1372 C CA . TYR A 1 167 ? 24.996 0.524 -8.988 1.00 96.19 167 TYR A CA 1
ATOM 1373 C C . TYR A 1 167 ? 23.678 1.158 -8.529 1.00 96.19 167 TYR A C 1
ATOM 1375 O O . TYR A 1 167 ? 23.166 2.063 -9.188 1.00 96.19 167 TYR A O 1
ATOM 1383 N N . TYR A 1 168 ? 23.158 0.741 -7.367 1.00 96.50 168 TYR A N 1
ATOM 1384 C CA . TYR A 1 168 ? 21.990 1.357 -6.735 1.00 96.50 168 TYR A CA 1
ATOM 1385 C C . TYR A 1 168 ? 22.110 2.885 -6.646 1.00 96.50 168 TYR A C 1
ATOM 1387 O O . TYR A 1 168 ? 21.145 3.581 -6.951 1.00 96.50 168 TYR A O 1
ATOM 1395 N N . LEU A 1 169 ? 23.285 3.420 -6.290 1.00 96.31 169 LEU A N 1
ATOM 1396 C CA . LEU A 1 169 ? 23.497 4.867 -6.177 1.00 96.31 169 LEU A CA 1
ATOM 1397 C C . LEU A 1 169 ? 23.375 5.568 -7.535 1.00 96.31 169 LEU A C 1
ATOM 1399 O O . LEU A 1 169 ? 22.806 6.654 -7.611 1.00 96.31 169 LEU A O 1
ATOM 1403 N N . THR A 1 170 ? 23.848 4.928 -8.608 1.00 96.88 170 THR A N 1
ATOM 1404 C CA . THR A 1 170 ? 23.753 5.446 -9.979 1.00 96.88 170 THR A CA 1
ATOM 1405 C C . THR A 1 170 ? 22.305 5.531 -10.455 1.00 96.88 170 THR A C 1
ATOM 1407 O O . THR A 1 170 ? 21.911 6.531 -11.051 1.00 96.88 170 THR A O 1
ATOM 1410 N N . VAL A 1 171 ? 21.496 4.500 -10.189 1.00 97.38 171 VAL A N 1
ATOM 1411 C CA . VAL A 1 171 ? 20.096 4.441 -10.652 1.00 97.38 171 VAL A CA 1
ATOM 1412 C C . VAL A 1 171 ? 19.082 4.925 -9.618 1.00 97.38 171 VAL A C 1
ATOM 1414 O O . VAL A 1 171 ? 17.882 4.907 -9.892 1.00 97.38 171 VAL A O 1
ATOM 1417 N N . LYS A 1 172 ? 19.527 5.407 -8.452 1.00 97.38 172 LYS A N 1
ATOM 1418 C CA . LYS A 1 172 ? 18.642 5.910 -7.394 1.00 97.38 172 LYS A CA 1
ATOM 1419 C C . LYS A 1 172 ? 17.618 6.939 -7.906 1.00 97.38 172 LYS A C 1
ATOM 1421 O O . LYS A 1 172 ? 16.446 6.777 -7.567 1.00 97.38 172 LYS A O 1
ATOM 1426 N N . PRO A 1 173 ? 17.972 7.930 -8.752 1.00 98.38 173 PRO A N 1
ATOM 1427 C CA . PRO A 1 173 ? 16.979 8.870 -9.275 1.00 98.38 173 PRO A CA 1
ATOM 1428 C C . PRO A 1 173 ? 15.854 8.184 -10.064 1.00 98.38 173 PRO A C 1
ATOM 1430 O O . PRO A 1 173 ? 14.690 8.547 -9.923 1.00 98.38 173 PRO A O 1
ATOM 1433 N N . LEU A 1 174 ? 16.176 7.150 -10.851 1.00 98.31 174 LEU A N 1
ATOM 1434 C CA . LEU A 1 174 ? 15.173 6.358 -11.565 1.00 98.31 174 LEU A CA 1
ATOM 1435 C C . LEU A 1 174 ? 14.310 5.535 -10.597 1.00 98.31 174 LEU A C 1
ATOM 1437 O O . LEU A 1 174 ? 13.096 5.459 -10.772 1.00 98.31 174 LEU A O 1
ATOM 1441 N N . ILE A 1 175 ? 14.909 4.949 -9.558 1.00 98.19 175 ILE A N 1
ATOM 1442 C CA . ILE A 1 175 ? 14.166 4.232 -8.511 1.00 98.19 175 ILE A CA 1
ATOM 1443 C C . ILE A 1 175 ? 13.169 5.170 -7.817 1.00 98.19 175 ILE A C 1
ATOM 1445 O O . ILE A 1 175 ? 12.028 4.773 -7.582 1.00 98.19 175 ILE A O 1
ATOM 1449 N N . ASP A 1 176 ? 13.567 6.410 -7.519 1.00 98.25 176 ASP A N 1
ATOM 1450 C CA . ASP A 1 176 ? 12.685 7.411 -6.911 1.00 98.25 176 ASP A CA 1
ATOM 1451 C C . ASP A 1 176 ? 11.497 7.740 -7.840 1.00 98.25 176 ASP A C 1
ATOM 1453 O O . ASP A 1 176 ? 10.355 7.791 -7.374 1.00 98.25 176 ASP A O 1
ATOM 1457 N N . VAL A 1 177 ? 11.729 7.859 -9.158 1.00 98.31 177 VAL A N 1
ATOM 1458 C CA . VAL A 1 177 ? 10.655 8.002 -10.163 1.00 98.31 177 VAL A CA 1
ATOM 1459 C C . VAL A 1 177 ? 9.701 6.807 -10.110 1.00 98.31 177 VAL A C 1
ATOM 1461 O O . VAL A 1 177 ? 8.506 7.001 -9.895 1.00 98.31 177 VAL A O 1
ATOM 1464 N N . ILE A 1 178 ? 10.214 5.576 -10.203 1.00 98.25 178 ILE A N 1
ATOM 1465 C CA . ILE A 1 178 ? 9.393 4.351 -10.189 1.00 98.25 178 ILE A CA 1
ATOM 1466 C C . ILE A 1 178 ? 8.569 4.252 -8.895 1.00 98.25 178 ILE A C 1
ATOM 1468 O O . ILE A 1 178 ? 7.388 3.900 -8.918 1.00 98.25 178 ILE A O 1
ATOM 1472 N N . ARG A 1 179 ? 9.154 4.590 -7.741 1.00 97.25 179 ARG A N 1
ATOM 1473 C CA . ARG A 1 179 ? 8.453 4.566 -6.446 1.00 97.25 179 ARG A CA 1
ATOM 1474 C C . ARG A 1 179 ? 7.356 5.627 -6.357 1.00 97.25 179 ARG A C 1
ATOM 1476 O O . ARG A 1 179 ? 6.284 5.345 -5.818 1.00 97.25 179 ARG A O 1
ATOM 1483 N N . SER A 1 180 ? 7.582 6.812 -6.929 1.00 96.62 180 SER A N 1
ATOM 1484 C CA . SER A 1 180 ? 6.560 7.868 -7.007 1.00 96.62 180 SER A CA 1
ATOM 1485 C C . SER A 1 180 ? 5.352 7.472 -7.868 1.00 96.62 180 SER A C 1
ATOM 1487 O O . SER A 1 180 ? 4.259 8.004 -7.694 1.00 96.62 180 SER A O 1
ATOM 1489 N N . GLU A 1 181 ? 5.524 6.491 -8.757 1.00 97.38 181 GLU A N 1
ATOM 1490 C CA . GLU A 1 181 ? 4.488 5.985 -9.659 1.00 97.38 181 GLU A CA 1
ATOM 1491 C C . GLU A 1 181 ? 3.757 4.747 -9.109 1.00 97.38 181 GLU A C 1
ATOM 1493 O O . GLU A 1 181 ? 3.132 3.992 -9.850 1.00 97.38 181 GLU A O 1
ATOM 1498 N N . SER A 1 182 ? 3.782 4.540 -7.789 1.00 97.38 182 SER A N 1
ATOM 1499 C CA . SER A 1 182 ? 3.135 3.394 -7.125 1.00 97.38 182 SER A CA 1
ATOM 1500 C C . SER A 1 182 ? 1.626 3.280 -7.323 1.00 97.38 182 SER A C 1
ATOM 1502 O O . SER A 1 182 ? 1.078 2.189 -7.153 1.00 97.38 182 SER A O 1
ATOM 1504 N N . TYR A 1 183 ? 0.967 4.344 -7.777 1.00 97.75 183 TYR A N 1
ATOM 1505 C CA . TYR A 1 183 ? -0.427 4.334 -8.221 1.00 97.75 183 TYR A CA 1
ATOM 1506 C C . TYR A 1 183 ? -0.684 3.430 -9.431 1.00 97.75 183 TYR A C 1
ATOM 1508 O O . TYR A 1 183 ? -1.811 2.992 -9.655 1.00 97.75 183 TYR A O 1
ATOM 1516 N N . LEU A 1 184 ? 0.354 3.066 -10.194 1.00 98.12 184 LEU A N 1
ATOM 1517 C CA . LEU A 1 184 ? 0.251 2.101 -11.293 1.00 98.12 184 LEU A CA 1
ATOM 1518 C C . LEU A 1 184 ? -0.185 0.707 -10.829 1.00 98.12 184 LEU A C 1
ATOM 1520 O O . LEU A 1 184 ? -0.699 -0.062 -11.639 1.00 98.12 184 LEU A O 1
ATOM 1524 N N . LYS A 1 185 ? -0.069 0.396 -9.533 1.00 98.12 185 LYS A N 1
ATOM 1525 C CA . LYS A 1 185 ? -0.659 -0.807 -8.925 1.00 98.12 185 LYS A CA 1
ATOM 1526 C C . LYS A 1 185 ? -2.190 -0.865 -9.074 1.00 98.12 185 LYS A C 1
ATOM 1528 O O . LYS A 1 185 ? -2.744 -1.960 -9.089 1.00 98.12 185 LYS A O 1
ATOM 1533 N N . LEU A 1 186 ? -2.859 0.282 -9.242 1.00 98.06 186 LEU A N 1
ATOM 1534 C CA . LEU A 1 186 ? -4.309 0.400 -9.468 1.00 98.06 186 LEU A CA 1
ATOM 1535 C C . LEU A 1 186 ? -4.717 0.447 -10.948 1.00 98.06 186 LEU A C 1
ATOM 1537 O O . LEU A 1 186 ? -5.912 0.479 -11.259 1.00 98.06 186 LEU A O 1
ATOM 1541 N N . CYS A 1 187 ? -3.746 0.448 -11.863 1.00 96.38 187 CYS A N 1
ATOM 1542 C CA . CYS A 1 187 ? -4.008 0.500 -13.297 1.00 96.38 187 CYS A CA 1
ATOM 1543 C C . CYS A 1 187 ? -4.863 -0.697 -13.741 1.00 96.38 187 CYS A C 1
ATOM 1545 O O . CYS A 1 187 ? -4.624 -1.827 -13.333 1.00 96.38 187 CYS A O 1
ATOM 1547 N N . GLN A 1 188 ? -5.854 -0.487 -14.606 1.00 94.19 188 GLN A N 1
ATOM 1548 C CA . GLN A 1 188 ? -6.709 -1.586 -15.079 1.00 94.19 188 GLN A CA 1
ATOM 1549 C C . GLN A 1 188 ? -6.036 -2.423 -16.183 1.00 94.19 188 GLN A C 1
ATOM 1551 O O . GLN A 1 188 ? -6.403 -3.574 -16.409 1.00 94.19 188 GLN A O 1
ATOM 1556 N N . GLU A 1 189 ? -4.994 -1.899 -16.837 1.00 95.38 189 GLU A N 1
ATOM 1557 C CA . GLU A 1 189 ? -4.206 -2.666 -17.801 1.00 95.38 189 GLU A CA 1
ATOM 1558 C C . GLU A 1 189 ? -3.248 -3.633 -17.085 1.00 95.38 189 GLU A C 1
ATOM 1560 O O . GLU A 1 189 ? -2.167 -3.252 -16.626 1.00 95.38 189 GLU A O 1
ATOM 1565 N N . ALA A 1 190 ? -3.613 -4.919 -17.045 1.00 94.50 190 ALA A N 1
ATOM 1566 C CA . ALA A 1 190 ? -2.849 -5.972 -16.366 1.00 94.50 190 ALA A CA 1
ATOM 1567 C C . ALA A 1 190 ? -1.364 -6.016 -16.773 1.00 94.50 190 ALA A C 1
ATOM 1569 O O . ALA A 1 190 ? -0.493 -6.222 -15.931 1.00 94.50 190 ALA A O 1
ATOM 1570 N N . LYS A 1 191 ? -1.058 -5.757 -18.051 1.00 95.88 191 LYS A N 1
ATOM 1571 C CA . LYS A 1 191 ? 0.319 -5.719 -18.564 1.00 95.88 191 LYS A CA 1
ATOM 1572 C C . LYS A 1 191 ? 1.150 -4.587 -17.955 1.00 95.88 191 LYS A C 1
ATOM 1574 O O . LYS A 1 191 ? 2.321 -4.796 -17.651 1.00 95.88 191 LYS A O 1
ATOM 1579 N N . VAL A 1 192 ? 0.563 -3.401 -17.785 1.00 96.94 192 VAL A N 1
ATOM 1580 C CA . VAL A 1 192 ? 1.233 -2.253 -17.153 1.00 96.94 192 VAL A CA 1
ATOM 1581 C C . VAL A 1 192 ? 1.492 -2.558 -15.682 1.00 96.94 192 VAL A C 1
ATOM 1583 O O . VAL A 1 192 ? 2.616 -2.389 -15.216 1.00 96.94 192 VAL A O 1
ATOM 1586 N N . ARG A 1 193 ? 0.482 -3.080 -14.976 1.00 96.94 193 ARG A N 1
ATOM 1587 C CA . ARG A 1 193 ? 0.608 -3.521 -13.580 1.00 96.94 193 ARG A CA 1
ATOM 1588 C C . ARG A 1 193 ? 1.711 -4.553 -13.385 1.00 96.94 193 ARG A C 1
ATOM 1590 O O . ARG A 1 193 ? 2.540 -4.380 -12.502 1.00 96.94 193 ARG A O 1
ATOM 1597 N N . ALA A 1 194 ? 1.733 -5.602 -14.205 1.00 97.25 194 ALA A N 1
ATOM 1598 C CA . ALA A 1 194 ? 2.735 -6.659 -14.111 1.00 97.25 194 ALA A CA 1
ATOM 1599 C C . ALA A 1 194 ? 4.155 -6.100 -14.285 1.00 97.25 194 ALA A C 1
ATOM 1601 O O . ALA A 1 194 ? 5.013 -6.330 -13.438 1.00 97.25 194 ALA A O 1
ATOM 1602 N N . LEU A 1 195 ? 4.375 -5.275 -15.317 1.00 98.00 195 LEU A N 1
ATOM 1603 C CA . LEU A 1 195 ? 5.666 -4.617 -15.539 1.00 98.00 195 LEU A CA 1
ATOM 1604 C C . LEU A 1 195 ? 6.057 -3.696 -14.378 1.00 98.00 195 LEU A C 1
ATOM 1606 O O . LEU A 1 195 ? 7.218 -3.681 -13.978 1.00 98.00 195 LEU A O 1
ATOM 1610 N N . TYR A 1 196 ? 5.107 -2.945 -13.820 1.00 98.38 196 TYR A N 1
ATOM 1611 C CA . TYR A 1 196 ? 5.371 -2.098 -12.660 1.00 98.38 196 TYR A CA 1
ATOM 1612 C C . TYR A 1 196 ? 5.791 -2.913 -11.428 1.00 98.38 196 TYR A C 1
ATOM 1614 O O . TYR A 1 196 ? 6.755 -2.556 -10.753 1.00 98.38 196 TYR A O 1
ATOM 1622 N N . LEU A 1 197 ? 5.100 -4.020 -11.139 1.00 97.94 197 LEU A N 1
ATOM 1623 C CA . LEU A 1 197 ? 5.438 -4.891 -10.011 1.00 97.94 197 LEU A CA 1
ATOM 1624 C C . LEU A 1 197 ? 6.823 -5.534 -10.183 1.00 97.94 197 LEU A C 1
ATOM 1626 O O . LEU A 1 197 ? 7.589 -5.577 -9.223 1.00 97.94 197 LEU A O 1
ATOM 1630 N N . GLU A 1 198 ? 7.183 -5.949 -11.403 1.00 98.00 198 GLU A N 1
ATOM 1631 C CA . GLU A 1 198 ? 8.539 -6.424 -11.717 1.00 98.00 198 GLU A CA 1
ATOM 1632 C C . GLU A 1 198 ? 9.601 -5.347 -11.449 1.00 98.00 198 GLU A C 1
ATOM 1634 O O . GLU A 1 198 ? 10.622 -5.625 -10.817 1.00 98.00 198 GLU A O 1
ATOM 1639 N N . LEU A 1 199 ? 9.356 -4.107 -11.890 1.00 98.19 199 LEU A N 1
ATOM 1640 C CA . LEU A 1 199 ? 10.251 -2.975 -11.633 1.00 98.19 199 LEU A CA 1
ATOM 1641 C C . LEU A 1 199 ? 10.393 -2.696 -10.136 1.00 98.19 199 LEU A C 1
ATOM 1643 O O . LEU A 1 199 ? 11.510 -2.536 -9.655 1.00 98.19 199 LEU A O 1
ATOM 1647 N N . SER A 1 200 ? 9.283 -2.676 -9.394 1.00 97.62 200 SER A N 1
ATOM 1648 C CA . SER A 1 200 ? 9.293 -2.457 -7.944 1.00 97.62 200 SER A CA 1
ATOM 1649 C C . SER A 1 200 ? 10.136 -3.516 -7.230 1.00 97.62 200 SER A C 1
ATOM 1651 O O . SER A 1 200 ? 11.011 -3.169 -6.440 1.00 97.62 200 SER A O 1
ATOM 1653 N N . ALA A 1 201 ? 9.943 -4.797 -7.561 1.00 96.88 201 ALA A N 1
ATOM 1654 C CA . ALA A 1 201 ? 10.729 -5.893 -6.996 1.00 96.88 201 ALA A CA 1
ATOM 1655 C C . ALA A 1 201 ? 12.224 -5.779 -7.344 1.00 96.88 201 ALA A C 1
ATOM 1657 O O . ALA A 1 201 ? 13.099 -6.063 -6.517 1.00 96.88 201 ALA A O 1
ATOM 1658 N N . ARG A 1 202 ? 12.542 -5.321 -8.561 1.00 97.12 202 ARG A N 1
ATOM 1659 C CA . ARG A 1 202 ? 13.925 -5.069 -8.974 1.00 97.12 202 ARG A CA 1
ATOM 1660 C C . ARG A 1 202 ? 14.555 -3.913 -8.197 1.00 97.12 202 ARG A C 1
ATOM 1662 O O . ARG A 1 202 ? 15.695 -4.055 -7.756 1.00 97.12 202 ARG A O 1
ATOM 1669 N N . CYS A 1 203 ? 13.826 -2.819 -7.970 1.00 97.38 203 CYS A N 1
ATOM 1670 C CA . CYS A 1 203 ? 14.274 -1.708 -7.123 1.00 97.38 203 CYS A CA 1
ATOM 1671 C C . CYS A 1 203 ? 14.631 -2.187 -5.709 1.00 97.38 203 CYS A C 1
ATOM 1673 O O . CYS A 1 203 ? 15.679 -1.814 -5.179 1.00 97.38 203 CYS A O 1
ATOM 1675 N N . ASP A 1 204 ? 13.799 -3.047 -5.118 1.00 95.88 204 ASP A N 1
ATOM 1676 C CA . ASP A 1 204 ? 14.038 -3.590 -3.778 1.00 95.88 204 ASP A CA 1
ATOM 1677 C C . ASP A 1 204 ? 15.240 -4.544 -3.757 1.00 95.88 204 ASP A C 1
ATOM 1679 O O . ASP A 1 204 ? 16.052 -4.501 -2.835 1.00 95.88 204 ASP A O 1
ATOM 1683 N N . THR A 1 205 ? 15.428 -5.337 -4.816 1.00 96.00 205 THR A N 1
ATOM 1684 C CA . THR A 1 205 ? 16.612 -6.198 -4.982 1.00 96.00 205 THR A CA 1
ATOM 1685 C C . THR A 1 205 ? 17.904 -5.378 -5.041 1.00 96.00 205 THR A C 1
ATOM 1687 O O . THR A 1 205 ? 18.875 -5.715 -4.365 1.00 96.00 205 THR A O 1
ATOM 1690 N N . LEU A 1 206 ? 17.923 -4.291 -5.824 1.00 96.31 206 LEU A N 1
ATOM 1691 C CA . LEU A 1 206 ? 19.083 -3.397 -5.933 1.00 96.31 206 LEU A CA 1
ATOM 1692 C C . LEU A 1 206 ? 19.403 -2.726 -4.595 1.00 96.31 206 LEU A C 1
ATOM 1694 O O . LEU A 1 206 ? 20.563 -2.692 -4.190 1.00 96.31 206 LEU A O 1
ATOM 1698 N N . TYR A 1 207 ? 18.375 -2.232 -3.900 1.00 96.19 207 TYR A N 1
ATOM 1699 C CA . TYR A 1 207 ? 18.529 -1.645 -2.572 1.00 96.19 207 TYR A CA 1
ATOM 1700 C C . TYR A 1 207 ? 19.089 -2.657 -1.567 1.00 96.19 207 TYR A C 1
ATOM 1702 O O . TYR A 1 207 ? 20.059 -2.356 -0.878 1.00 96.19 207 TYR A O 1
ATOM 1710 N N . ASN A 1 208 ? 18.526 -3.867 -1.510 1.00 95.19 208 ASN 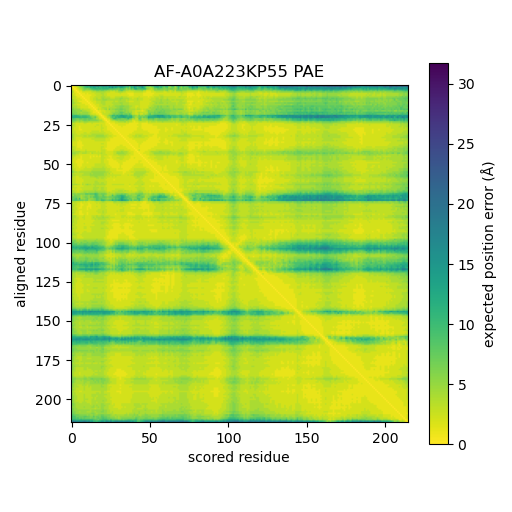A N 1
ATOM 1711 C CA . ASN A 1 208 ? 18.975 -4.905 -0.584 1.00 95.19 208 ASN A CA 1
ATOM 1712 C C . ASN A 1 208 ? 20.425 -5.315 -0.850 1.00 95.19 208 ASN A C 1
ATOM 1714 O O . ASN A 1 208 ? 21.202 -5.410 0.093 1.00 95.19 208 ASN A O 1
ATOM 1718 N N . ARG A 1 209 ? 20.809 -5.489 -2.123 1.00 94.75 209 ARG A N 1
ATOM 1719 C CA . ARG A 1 209 ? 22.197 -5.782 -2.508 1.00 94.75 209 ARG A CA 1
ATOM 1720 C C . ARG A 1 209 ? 23.156 -4.696 -2.022 1.00 94.75 209 ARG A C 1
ATOM 1722 O O . ARG A 1 209 ? 24.149 -5.012 -1.379 1.00 94.75 209 ARG A O 1
ATOM 1729 N N . TYR A 1 210 ? 22.828 -3.431 -2.284 1.00 96.50 210 TYR A N 1
ATOM 1730 C CA . TYR A 1 210 ? 23.616 -2.296 -1.805 1.00 96.50 210 TYR A CA 1
ATOM 1731 C C . TYR A 1 210 ? 23.733 -2.292 -0.276 1.00 96.50 210 TYR A C 1
ATOM 1733 O O . TYR A 1 210 ? 24.833 -2.193 0.257 1.00 96.50 210 TYR A O 1
ATOM 1741 N N . MET A 1 211 ? 22.615 -2.463 0.436 1.00 95.44 211 MET A N 1
ATOM 1742 C CA . MET A 1 211 ? 22.604 -2.490 1.900 1.00 95.44 211 MET A CA 1
ATOM 1743 C C . MET A 1 211 ? 23.415 -3.648 2.484 1.00 95.44 211 MET A C 1
ATOM 1745 O O . MET A 1 211 ? 23.966 -3.487 3.565 1.00 95.44 211 MET A O 1
ATOM 1749 N N . THR A 1 212 ? 23.486 -4.798 1.812 1.00 94.31 212 THR A N 1
ATOM 1750 C CA . THR A 1 212 ? 24.347 -5.914 2.228 1.00 94.31 212 THR A CA 1
ATOM 1751 C C . THR A 1 212 ? 25.828 -5.583 2.068 1.00 94.31 212 THR A C 1
ATOM 1753 O O . THR A 1 212 ? 26.610 -5.972 2.924 1.00 94.31 212 THR A O 1
ATOM 1756 N N . ALA A 1 213 ? 26.211 -4.855 1.018 1.00 94.12 213 ALA A N 1
ATOM 1757 C CA . ALA A 1 213 ? 27.606 -4.501 0.753 1.00 94.12 213 ALA A CA 1
ATOM 1758 C C . ALA A 1 213 ? 28.161 -3.414 1.692 1.00 94.12 213 ALA A C 1
ATOM 1760 O O . ALA A 1 213 ? 29.360 -3.379 1.954 1.00 94.12 213 ALA A O 1
ATOM 1761 N N . VAL A 1 214 ? 27.304 -2.509 2.183 1.00 94.38 214 VAL A N 1
ATOM 1762 C CA . VAL A 1 214 ? 27.714 -1.369 3.032 1.00 94.38 214 VAL A CA 1
ATOM 1763 C C . VAL A 1 214 ? 27.456 -1.565 4.531 1.00 94.38 214 VAL A C 1
ATOM 1765 O O . VAL A 1 214 ? 27.683 -0.637 5.307 1.00 94.38 214 VAL A O 1
ATOM 1768 N N . ARG A 1 215 ? 26.927 -2.724 4.932 1.00 85.12 215 ARG A N 1
ATOM 1769 C CA . ARG A 1 215 ? 26.743 -3.114 6.338 1.00 85.12 215 ARG A CA 1
ATOM 1770 C C . ARG A 1 215 ? 27.958 -3.868 6.846 1.00 85.12 215 ARG A C 1
ATOM 1772 O O . ARG A 1 215 ? 28.316 -3.613 8.014 1.00 85.12 215 ARG A O 1
#

Secondary structure (DSSP, 8-state):
--TT----TTS----SS--TTPPPEEEEEE-TTSEEEEEEESSSS-EEEEEEEETT-HHHHHHHHHHHHHS-----B-HHHHHGGGHHHHHHSEEEEEEEEEETTEEEEEESS-S-EE-SHHHHHHHHHHHHHHHHHHHHHHHTTS-HHHHHHHHHHHHHS---TTHHHHHHHHHHHHHHTGGGGG-S-HHHHHHHHHHHHHHHHHHHHHHHH--

Nearest PDB structures (foldseek):
  9j0v-assembly1_A  TM=3.078E-01  e=2.809E+00  Desulfobacula toluolica
  3rgl-assembly1_B  TM=2.630E-01  e=2.487E+00  Campylobacter jejuni

pLDDT: mean 93.83, std 5.27, range [63.09, 98.56]

Radius of gyration: 18.9 Å; Cα contacts (8 Å, |Δi|>4): 304; chains: 1; bounding box: 49×41×51 Å

Solvent-accessible surface area (backbone atoms only — not comparable to full-atom values): 11791 Å² total; per-residue (Å²): 132,66,96,60,50,59,49,37,87,90,36,47,54,86,73,95,62,89,69,79,90,53,66,64,29,33,48,40,28,37,39,60,87,41,36,29,39,44,32,37,24,52,56,98,67,38,24,44,36,31,35,78,52,44,45,82,43,40,68,63,46,11,54,50,43,46,48,57,75,78,45,87,66,91,46,39,23,32,68,63,58,49,42,47,90,48,31,71,60,56,71,58,30,29,72,48,44,35,38,68,43,81,51,98,90,40,80,35,32,33,41,80,86,49,94,56,74,40,88,50,17,62,50,53,21,48,48,51,39,51,50,51,54,52,34,34,48,52,24,49,66,65,41,69,81,72,54,46,63,59,51,54,50,53,51,45,52,60,69,66,70,59,87,57,51,66,44,41,72,77,46,40,69,59,46,53,52,59,60,74,48,46,38,36,43,34,31,85,52,62,70,55,27,52,54,50,52,53,46,53,54,48,48,52,51,39,50,51,47,28,54,64,75,76,105

Mean predicted aligned error: 4.18 Å

Sequence (215 aa):
MHPINLVNEENQVTPNYRLDGKEMYFDVYVSPDKEVCVLGKLDTNYLVWCSITTVFDAKKNASLFDFIIDNKCSFVSNEHQVLGKQYNEVKNWHVFRISKKLYNGELRYYSNASSLSFSTGTAFASEIQVFYQQEKAKSEFRIMNKKYVAILKEYKKTLDNNNDEMYYLTVKPLIDVIRSESYLKLCQEAKVRALYLELSARCDTLYNRYMTAVR

Organism: NCBI:txid33932